Protein AF-A0A2T9Y6T0-F1 (afdb_monomer_lite)

pLDDT: mean 79.68, std 16.35, range [30.16, 95.0]

InterPro domains:
  IPR007315 GPI mannosyltransferase 2 [PF04188] (53-211)
  IPR007315 GPI mannosyltransferase 2 [PTHR12468] (52-212)

Sequence (212 aa):
MPIPRARGIITTLDTETVVFGYFTWNQVFALVELYKSTMKSNENWWSFYRGREVIKVAALSRLFVFGIAQFSGLLTSDYDSSFDNLIPNQANFSFIQNIIKNIVKVYTRWDSFYYLGIAQKGYTYEQEYAFSPMLPLIINFFANTVLYPLHKILGEQLLYMVSGILVANLFFVASAIALYRLGLVLFKNEKFAYLSTVVYCVSPANIFLSAM

Secondary structure (DSSP, 8-state):
-PPPPPP---------S-------HHHHHHHHHHHHHHHHT-TTHHHHSSHHHHHHHHHHHHHHHHHHHHHHHHHS-----HHHHH-S-GGG--HHHHHHHHHHHHH--TTHHHHHHHHHH---SGGGGGS-THHHHHHHHHHHTTSGGGHHHH-HHHHHHHHHHHHHHHHHHHHHHHHHHHHHHHH--HHHHHHHHHHHHH-GGGGTTT--

Foldseek 3Di:
DDDDDDDDDPPPDDPDDDCPDDCDVVNVVVLVVLLVVVCVVCVPVVVVAPLVVLLVLLVVLLVVLLVVLLVVLVVDDDPDCLLVVLPVDPPDADPVLVVLSSSLVSLCDDCNSLLLCCLVPNDDDPVSVVPDCPLSVQLNVCLVPVVVVCCVVNPNSSSSSVSSLVSLSVVSSVVLSVQLSSCCSVVVDRVVSSVVSSCVSNPPCVSNSSRD

Structure (mmCIF, N/CA/C/O backbone):
data_AF-A0A2T9Y6T0-F1
#
_entry.id   AF-A0A2T9Y6T0-F1
#
loop_
_atom_site.group_PDB
_atom_site.id
_atom_site.type_symbol
_atom_site.label_atom_id
_atom_site.label_alt_id
_atom_site.label_comp_id
_atom_site.label_asym_id
_atom_site.label_entity_id
_atom_site.label_seq_id
_atom_site.pdbx_PDB_ins_code
_atom_site.Cartn_x
_atom_site.Cartn_y
_atom_site.Cartn_z
_atom_site.occupancy
_atom_site.B_iso_or_equiv
_atom_site.auth_seq_id
_atom_site.auth_comp_id
_atom_site.auth_asym_id
_atom_site.auth_atom_id
_atom_site.pdbx_PDB_model_num
ATOM 1 N N . MET A 1 1 ? 16.102 -63.948 23.795 1.00 40.91 1 MET A N 1
ATOM 2 C CA . MET A 1 1 ? 15.863 -62.733 24.605 1.00 40.91 1 MET A CA 1
ATOM 3 C C . MET A 1 1 ? 14.887 -61.832 23.857 1.00 40.91 1 MET A C 1
ATOM 5 O O . MET A 1 1 ? 15.299 -61.229 22.876 1.00 40.91 1 MET A O 1
ATOM 9 N N . PRO A 1 2 ? 13.600 -61.787 24.238 1.00 37.53 2 PRO A N 1
ATOM 10 C CA . PRO A 1 2 ? 12.648 -60.826 23.700 1.00 37.53 2 PRO A CA 1
ATOM 11 C C . PRO A 1 2 ? 12.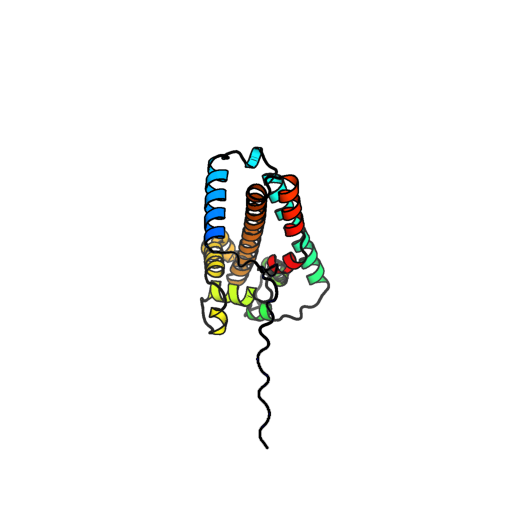439 -59.655 24.673 1.00 37.53 2 PRO A C 1
ATOM 13 O O . PRO A 1 2 ? 12.298 -59.842 25.880 1.00 37.53 2 PRO A O 1
ATOM 16 N N . ILE A 1 3 ? 12.431 -58.444 24.123 1.00 41.06 3 ILE A N 1
ATOM 17 C CA . ILE A 1 3 ? 12.186 -57.173 24.815 1.00 41.06 3 ILE A CA 1
ATOM 18 C C . ILE A 1 3 ? 10.718 -57.142 25.300 1.00 41.06 3 ILE A C 1
ATOM 20 O O . ILE A 1 3 ? 9.829 -57.471 24.507 1.00 41.06 3 ILE A O 1
ATOM 24 N N . PRO A 1 4 ? 10.405 -56.754 26.554 1.00 38.78 4 PRO A N 1
ATOM 25 C CA . PRO A 1 4 ? 9.022 -56.678 27.016 1.00 38.78 4 PRO A CA 1
ATOM 26 C C . PRO A 1 4 ? 8.305 -55.472 26.395 1.00 38.78 4 PRO A C 1
ATOM 28 O O . PRO A 1 4 ? 8.790 -54.344 26.460 1.00 38.78 4 PRO A O 1
ATOM 31 N N . ARG A 1 5 ? 7.113 -55.705 25.832 1.00 37.38 5 ARG A N 1
ATOM 32 C CA . ARG A 1 5 ? 6.169 -54.647 25.439 1.00 37.38 5 ARG A CA 1
ATOM 33 C C . ARG A 1 5 ? 5.694 -53.907 26.690 1.00 37.38 5 ARG A C 1
ATOM 35 O O . ARG A 1 5 ? 5.080 -54.520 27.565 1.00 37.38 5 ARG A O 1
ATOM 42 N N . ALA A 1 6 ? 5.934 -52.600 26.753 1.00 39.09 6 ALA A N 1
ATOM 43 C CA . ALA A 1 6 ? 5.310 -51.733 27.743 1.00 39.09 6 ALA A CA 1
ATOM 44 C C . ALA A 1 6 ? 3.785 -51.755 27.538 1.00 39.09 6 ALA A C 1
ATOM 46 O O . ALA A 1 6 ? 3.279 -51.432 26.463 1.00 39.09 6 ALA A O 1
ATOM 47 N N . ARG A 1 7 ? 3.061 -52.202 28.569 1.00 36.78 7 ARG A N 1
ATOM 48 C CA . ARG A 1 7 ? 1.601 -52.129 28.647 1.00 36.78 7 ARG A CA 1
ATOM 49 C C . ARG A 1 7 ? 1.198 -50.657 28.671 1.00 36.78 7 ARG A C 1
ATOM 51 O O . ARG A 1 7 ? 1.673 -49.914 29.525 1.00 36.78 7 ARG A O 1
ATOM 58 N N . GLY A 1 8 ? 0.323 -50.267 27.746 1.00 34.22 8 GLY A N 1
ATOM 59 C CA . GLY A 1 8 ? -0.345 -48.973 27.774 1.00 34.22 8 GLY A CA 1
ATOM 60 C C . GLY A 1 8 ? -1.111 -48.823 29.082 1.00 34.22 8 GLY A C 1
ATOM 61 O O . GLY A 1 8 ? -2.074 -49.545 29.336 1.00 34.22 8 GLY A O 1
ATOM 62 N N . ILE A 1 9 ? -0.639 -47.909 29.920 1.00 34.81 9 ILE A N 1
ATOM 63 C CA . ILE A 1 9 ? -1.377 -47.407 31.066 1.00 34.81 9 ILE A CA 1
ATOM 64 C C . ILE A 1 9 ? -2.396 -46.426 30.487 1.00 34.81 9 ILE A C 1
ATOM 66 O O . ILE A 1 9 ? -2.037 -45.358 29.997 1.00 34.81 9 ILE A O 1
ATOM 70 N N . ILE A 1 10 ? -3.666 -46.826 30.493 1.00 43.25 10 ILE A N 1
ATOM 71 C CA . ILE A 1 10 ? -4.793 -45.918 30.291 1.00 43.25 10 ILE A CA 1
ATOM 72 C C . ILE A 1 10 ? -4.871 -45.071 31.563 1.00 43.25 10 ILE A C 1
ATOM 74 O O . ILE A 1 10 ? -5.522 -45.447 32.533 1.00 43.25 10 ILE A O 1
ATOM 78 N N . THR A 1 11 ? -4.141 -43.960 31.594 1.00 33.72 11 THR A N 1
ATOM 79 C CA . THR A 1 11 ? -4.424 -42.860 32.517 1.00 33.72 11 THR A CA 1
ATOM 80 C C . THR A 1 11 ? -5.446 -41.966 31.847 1.00 33.72 11 THR A C 1
ATOM 82 O O . THR A 1 11 ? -5.136 -41.238 30.905 1.00 33.72 11 THR A O 1
ATOM 85 N N . THR A 1 12 ? -6.675 -42.068 32.339 1.00 41.78 12 THR A N 1
ATOM 86 C CA . THR A 1 12 ? -7.683 -41.014 32.300 1.00 41.78 12 THR A CA 1
ATOM 87 C C . THR A 1 12 ? -7.027 -39.708 32.745 1.00 41.78 12 THR A C 1
ATOM 89 O O . THR A 1 12 ? -6.748 -39.529 33.928 1.00 41.78 12 THR A O 1
ATOM 92 N N . LEU A 1 13 ? -6.701 -38.847 31.785 1.00 33.97 13 LEU A N 1
ATOM 93 C CA . LEU A 1 13 ? -6.288 -37.476 32.037 1.00 33.97 13 LEU A CA 1
ATOM 94 C C . LEU A 1 13 ? -7.401 -36.578 31.523 1.00 33.97 13 LEU A C 1
ATOM 96 O O . LEU A 1 13 ? -7.849 -36.706 30.382 1.00 33.97 13 LEU A O 1
ATOM 100 N N . ASP A 1 14 ? -7.871 -35.758 32.448 1.00 30.16 14 ASP A N 1
ATOM 101 C CA . ASP A 1 14 ? -9.041 -34.911 32.375 1.00 30.16 14 ASP A CA 1
ATOM 102 C C . ASP A 1 14 ? -9.114 -34.105 31.077 1.00 30.16 14 ASP A C 1
ATOM 104 O O . ASP A 1 14 ? -8.171 -33.439 30.649 1.00 30.16 14 ASP A O 1
ATOM 108 N N . THR A 1 15 ? -10.288 -34.156 30.455 1.00 36.28 15 THR A N 1
ATOM 109 C CA . THR A 1 15 ? -10.674 -33.359 29.291 1.00 36.28 15 THR A CA 1
ATOM 110 C C . THR A 1 15 ? -10.979 -31.918 29.693 1.00 36.28 15 THR A C 1
ATOM 112 O O . THR A 1 15 ? -12.069 -31.416 29.428 1.00 36.28 15 THR A O 1
ATOM 115 N N . GLU A 1 16 ? -10.029 -31.235 30.322 1.00 39.56 16 GLU A N 1
ATOM 116 C CA . GLU A 1 16 ? -10.109 -29.794 30.532 1.00 39.56 16 GLU A CA 1
ATOM 117 C C . GLU A 1 16 ? -8.861 -29.102 29.971 1.00 39.56 16 GLU A C 1
ATOM 119 O O . GLU A 1 16 ? -7.735 -29.290 30.419 1.00 39.56 16 GLU A O 1
ATOM 124 N N . THR A 1 17 ? -9.109 -28.226 28.993 1.00 40.12 17 THR A N 1
ATOM 125 C CA . THR A 1 17 ? -8.265 -27.077 28.621 1.00 40.12 17 THR A CA 1
ATOM 126 C C . THR A 1 17 ? -6.986 -27.319 27.811 1.00 40.12 17 THR A C 1
ATOM 128 O O . THR A 1 17 ? -5.910 -26.864 28.174 1.00 40.12 17 THR A O 1
ATOM 131 N N . VAL A 1 18 ? -7.124 -27.843 26.588 1.00 37.62 18 VAL A N 1
ATOM 132 C CA . VAL A 1 18 ? -6.289 -27.363 25.463 1.00 37.62 18 VAL A CA 1
ATOM 133 C C . VAL A 1 18 ? -7.168 -27.166 24.228 1.00 37.62 18 VAL A C 1
ATOM 135 O O . VAL A 1 18 ? -7.153 -27.944 23.279 1.00 37.62 18 VAL A O 1
ATOM 138 N N . VAL A 1 19 ? -7.976 -26.104 24.240 1.00 37.78 19 VAL A N 1
ATOM 139 C CA . VAL A 1 19 ? -8.626 -25.599 23.024 1.00 37.78 19 VAL A CA 1
ATOM 140 C C . VAL A 1 19 ? -7.671 -24.588 22.395 1.00 37.78 19 VAL A C 1
ATOM 142 O O . VAL A 1 19 ? -7.784 -23.385 22.617 1.00 37.78 19 VAL A O 1
ATOM 145 N N . PHE A 1 20 ? -6.720 -25.063 21.589 1.00 42.78 20 PHE A N 1
ATOM 146 C CA . PHE A 1 20 ? -6.219 -24.230 20.496 1.00 42.78 20 PHE A CA 1
ATOM 147 C C . PHE A 1 20 ? -7.371 -24.129 19.492 1.00 42.78 20 PHE A C 1
ATOM 149 O O . PHE A 1 20 ? -7.599 -25.025 18.683 1.00 42.78 20 PHE A O 1
ATOM 156 N N . GLY A 1 21 ? -8.195 -23.094 19.665 1.00 49.53 21 GLY A N 1
ATOM 157 C CA . GLY A 1 21 ? -9.430 -22.900 18.918 1.00 49.53 21 GLY A CA 1
ATOM 158 C C . GLY A 1 21 ? -9.149 -22.734 17.433 1.00 49.53 21 GLY A C 1
ATOM 159 O O . GLY A 1 21 ? -8.744 -21.662 16.990 1.00 49.53 21 GLY A O 1
ATOM 160 N N . TYR A 1 22 ? -9.395 -23.785 16.656 1.00 56.72 22 TYR A N 1
ATOM 161 C CA . TYR A 1 22 ? -9.511 -23.662 15.212 1.00 56.72 22 TYR A CA 1
ATOM 162 C C . TYR A 1 22 ? -10.712 -22.766 14.915 1.00 56.72 22 TYR A C 1
ATOM 164 O O . TYR A 1 22 ? -11.853 -23.108 15.228 1.00 56.72 22 TYR A O 1
ATOM 172 N N . PHE A 1 23 ? -10.447 -21.599 14.335 1.00 65.38 23 PHE A N 1
ATOM 173 C CA . PHE A 1 23 ? -11.487 -20.707 13.848 1.00 65.38 23 PHE A CA 1
ATOM 174 C C . PHE A 1 23 ? -12.234 -21.421 12.717 1.00 65.38 23 PHE A C 1
ATOM 176 O O . PHE A 1 23 ? -11.667 -21.697 11.660 1.00 65.38 23 PHE A O 1
ATOM 183 N N . THR A 1 24 ? -13.484 -21.805 12.954 1.00 83.12 24 THR A N 1
ATOM 184 C CA . THR A 1 24 ? -14.258 -22.584 11.978 1.00 83.12 24 THR A CA 1
ATOM 185 C C . THR A 1 24 ? -14.836 -21.671 10.900 1.00 83.12 24 THR A C 1
ATOM 187 O O . THR A 1 24 ? -15.206 -20.528 11.169 1.00 83.12 24 THR A O 1
ATOM 190 N N . TRP A 1 25 ? -14.993 -22.177 9.674 1.00 77.38 25 TRP A N 1
ATOM 191 C CA . TRP A 1 25 ? -15.644 -21.430 8.587 1.00 77.38 25 TRP A CA 1
ATOM 192 C C . TRP A 1 25 ? -17.045 -20.933 8.968 1.00 77.38 25 TRP A C 1
ATOM 194 O O . TRP A 1 25 ? -17.432 -19.834 8.586 1.00 77.38 25 TRP A O 1
ATOM 204 N N . ASN A 1 26 ? -17.770 -21.676 9.808 1.00 81.19 26 ASN A N 1
ATOM 205 C CA . ASN A 1 26 ? -19.066 -21.251 10.339 1.00 81.19 26 ASN A CA 1
ATOM 206 C C . ASN A 1 26 ? -18.965 -19.975 11.188 1.00 81.19 26 ASN A C 1
ATOM 208 O O . ASN A 1 26 ? -19.832 -19.111 11.091 1.00 81.19 26 ASN A O 1
ATOM 212 N N . GLN A 1 27 ? -17.900 -19.820 11.979 1.00 80.69 27 GLN A N 1
ATOM 213 C CA . GLN A 1 27 ? -17.644 -18.591 12.735 1.00 80.69 27 GLN A CA 1
ATOM 214 C C . GLN A 1 27 ? -17.295 -17.425 11.805 1.00 80.69 27 GLN A C 1
ATOM 216 O O . GLN A 1 27 ? -17.779 -16.316 12.023 1.00 80.69 27 GLN A O 1
ATOM 221 N N . VAL A 1 28 ? -16.526 -17.672 10.737 1.00 78.44 28 VAL A N 1
ATOM 222 C CA . VAL A 1 28 ? -16.243 -16.659 9.703 1.00 78.44 28 VAL A CA 1
ATOM 223 C C . VAL A 1 28 ? -17.544 -16.188 9.053 1.00 78.44 28 VAL A C 1
ATOM 225 O O . VAL A 1 28 ? -17.803 -14.988 9.001 1.00 78.44 28 VAL A O 1
ATOM 228 N N . PHE A 1 29 ? -18.394 -17.112 8.601 1.00 82.88 29 PHE A N 1
ATOM 229 C CA . PHE A 1 29 ? -19.666 -16.764 7.965 1.00 82.88 29 PHE A CA 1
ATOM 230 C C . PHE A 1 29 ? -20.612 -16.044 8.926 1.00 82.88 29 PHE A C 1
ATOM 232 O O . PHE A 1 29 ? -21.194 -15.028 8.550 1.00 82.88 29 PHE A O 1
ATOM 239 N N . ALA A 1 30 ? -20.708 -16.494 10.179 1.00 83.12 30 ALA A N 1
ATOM 240 C CA . ALA A 1 30 ? -21.498 -15.815 11.201 1.00 83.12 30 ALA A CA 1
ATOM 241 C C . ALA A 1 30 ? -21.014 -14.375 11.439 1.00 83.12 30 ALA A C 1
ATOM 243 O O . ALA A 1 30 ? -21.831 -13.465 11.566 1.00 83.12 30 ALA A O 1
ATOM 244 N N . LEU A 1 31 ? -19.698 -14.141 11.438 1.00 79.88 31 LEU A N 1
ATOM 245 C CA . LEU A 1 31 ? -19.132 -12.797 11.554 1.00 79.88 31 LEU A CA 1
ATOM 246 C C . LEU A 1 31 ? -19.408 -11.931 10.333 1.00 79.88 31 LEU A C 1
ATOM 248 O O . LEU A 1 31 ? -19.715 -10.751 10.487 1.00 79.88 31 LEU A O 1
ATOM 252 N N . VAL A 1 32 ? -19.332 -12.502 9.133 1.00 81.88 32 VAL A N 1
ATOM 253 C CA . VAL A 1 32 ? -19.673 -11.797 7.895 1.00 81.88 32 VAL A CA 1
ATOM 254 C C . VAL A 1 32 ? -21.150 -11.391 7.900 1.00 81.88 32 VAL A C 1
ATOM 256 O O . VAL A 1 32 ? -21.463 -10.251 7.558 1.00 81.88 32 VAL A O 1
ATOM 259 N N . GLU A 1 33 ? -22.057 -12.266 8.333 1.00 84.50 33 GLU A N 1
ATOM 260 C CA . GLU A 1 33 ? -23.490 -11.953 8.433 1.00 84.50 33 GLU A CA 1
ATOM 261 C C . GLU A 1 33 ? -23.799 -10.945 9.551 1.00 84.50 33 GLU A C 1
ATOM 263 O O . GLU A 1 33 ? -24.569 -9.996 9.357 1.00 84.50 33 GLU A O 1
ATOM 268 N N . LEU A 1 34 ? -23.131 -11.059 10.700 1.00 81.69 34 LEU A N 1
ATOM 269 C CA . LEU A 1 34 ? -23.218 -10.066 11.771 1.00 81.69 34 LEU A CA 1
ATOM 270 C C . LEU A 1 34 ? -22.729 -8.692 11.296 1.00 81.69 34 LEU A C 1
ATOM 272 O O . LEU A 1 34 ? -23.366 -7.668 11.549 1.00 81.69 34 LEU A O 1
ATOM 276 N N . TYR A 1 35 ? -21.621 -8.659 10.561 1.00 78.75 35 TYR A N 1
ATOM 277 C CA . TYR A 1 35 ? -21.096 -7.440 9.967 1.00 78.75 35 TYR A CA 1
ATOM 278 C C . TYR A 1 35 ? -22.079 -6.838 8.957 1.00 78.75 35 TYR A C 1
ATOM 280 O O . TYR A 1 35 ? -22.382 -5.648 9.044 1.00 78.75 35 TYR A O 1
ATOM 288 N N . LYS A 1 36 ? -22.632 -7.639 8.036 1.00 79.00 36 LYS A N 1
ATOM 289 C CA . LYS A 1 36 ? -23.620 -7.165 7.051 1.00 79.00 36 LYS A CA 1
ATOM 290 C C . LYS A 1 36 ? -24.860 -6.578 7.725 1.00 79.00 36 LYS A C 1
ATOM 292 O O . LYS A 1 36 ? -25.286 -5.486 7.352 1.00 79.00 36 LYS A O 1
ATOM 297 N N . SER A 1 37 ? -25.417 -7.267 8.722 1.00 75.81 37 SER A N 1
ATOM 298 C CA . SER A 1 37 ? -26.622 -6.814 9.433 1.00 75.81 37 SER A CA 1
ATOM 299 C C . SER A 1 37 ? -26.380 -5.526 10.224 1.00 75.81 37 SER A C 1
ATOM 301 O O . SER A 1 37 ? -27.168 -4.586 10.127 1.00 75.81 37 SER A O 1
ATOM 303 N N . THR A 1 38 ? -25.245 -5.432 10.919 1.00 71.81 38 THR A N 1
ATOM 304 C CA . THR A 1 38 ? -24.869 -4.234 11.683 1.00 71.81 38 THR A CA 1
ATOM 305 C C . THR A 1 38 ? -24.630 -3.038 10.759 1.00 71.81 38 THR A C 1
ATOM 307 O O . THR A 1 38 ? -25.119 -1.940 11.025 1.00 71.81 38 THR A O 1
ATOM 310 N N . MET A 1 39 ? -23.934 -3.241 9.635 1.00 66.94 39 MET A N 1
ATOM 311 C CA . MET A 1 39 ? -23.590 -2.164 8.700 1.00 66.94 39 MET A CA 1
ATOM 312 C C . MET A 1 39 ? -24.787 -1.650 7.900 1.00 66.94 39 MET A C 1
ATOM 314 O O . MET A 1 39 ? -24.848 -0.454 7.629 1.00 66.94 39 MET A O 1
ATOM 318 N N . LYS A 1 40 ? -25.756 -2.510 7.563 1.00 63.56 40 LYS A N 1
ATOM 319 C CA . LYS A 1 40 ? -26.984 -2.101 6.862 1.00 63.56 40 LYS A CA 1
ATOM 320 C C . LYS A 1 40 ? -27.869 -1.182 7.713 1.00 63.56 40 LYS A C 1
ATOM 322 O O . LYS A 1 40 ? -28.610 -0.381 7.163 1.00 63.56 40 LYS A O 1
ATOM 327 N N . SER A 1 41 ? -27.770 -1.267 9.042 1.00 62.16 41 SER A N 1
ATOM 328 C CA . SER A 1 41 ? -28.521 -0.391 9.952 1.00 62.16 41 SER A CA 1
ATOM 329 C C . SER A 1 41 ? -27.920 1.012 10.113 1.00 62.16 41 SER A C 1
ATOM 331 O O . SER A 1 41 ? -28.583 1.900 10.640 1.00 62.16 41 SER A O 1
ATOM 333 N N . ASN A 1 42 ? -26.671 1.222 9.681 1.00 63.16 42 ASN A N 1
ATOM 334 C CA . ASN A 1 42 ? -25.849 2.343 10.134 1.00 63.16 42 ASN A CA 1
ATOM 335 C C . ASN A 1 42 ? -25.221 3.111 8.955 1.00 63.16 42 ASN A C 1
ATOM 337 O O . ASN A 1 42 ? -24.005 3.302 8.886 1.00 63.16 42 ASN A O 1
ATOM 341 N N . GLU A 1 43 ? -26.047 3.567 8.007 1.00 62.47 43 GLU A N 1
ATOM 342 C CA . GLU A 1 43 ? -25.588 4.321 6.823 1.00 62.47 43 GLU A CA 1
ATOM 343 C C . GLU A 1 43 ? -24.796 5.598 7.185 1.00 62.47 43 GLU A C 1
ATOM 345 O O . GLU A 1 43 ? -23.896 5.998 6.447 1.00 62.47 43 GLU A O 1
ATOM 350 N N . ASN A 1 44 ? -25.017 6.164 8.381 1.00 63.47 44 ASN A N 1
ATOM 351 C CA . ASN A 1 44 ? -24.325 7.356 8.892 1.00 63.47 44 ASN A CA 1
ATOM 352 C C . ASN A 1 44 ? -23.161 7.065 9.861 1.00 63.47 44 ASN A C 1
ATOM 354 O O . ASN A 1 44 ? -22.721 7.958 10.591 1.00 63.47 44 ASN A O 1
ATOM 358 N N . TRP A 1 45 ? -22.613 5.845 9.871 1.00 67.19 45 TRP A N 1
ATOM 359 C CA . TRP A 1 45 ? -21.543 5.459 10.805 1.00 67.19 45 TRP A CA 1
ATOM 360 C C . TRP A 1 45 ? -20.304 6.374 10.739 1.00 67.19 45 TRP A C 1
ATOM 362 O O . TRP A 1 45 ? -19.665 6.603 11.760 1.00 67.19 45 TRP A O 1
ATOM 372 N N . TRP A 1 46 ? -19.998 6.948 9.568 1.00 63.41 46 TRP A N 1
ATOM 373 C CA . TRP A 1 46 ? -18.903 7.910 9.371 1.00 63.41 46 TRP A CA 1
ATOM 374 C C . TRP A 1 46 ? -19.029 9.184 10.215 1.00 63.41 46 TRP A C 1
ATOM 376 O O . TRP A 1 46 ? -18.022 9.837 10.481 1.00 63.41 46 TRP A O 1
ATOM 386 N N . SER A 1 47 ? -20.260 9.568 10.562 1.00 60.91 47 SER A N 1
ATOM 387 C CA . SER A 1 47 ? -20.570 10.719 11.416 1.00 60.91 47 SER A CA 1
ATOM 388 C C . SER A 1 47 ? -20.697 10.324 12.883 1.00 60.91 47 SER A C 1
ATOM 390 O O . SER A 1 47 ? -20.482 11.163 13.752 1.00 60.91 47 SER A O 1
ATOM 392 N N . PHE A 1 48 ? -21.116 9.088 13.150 1.00 62.72 48 PHE A N 1
ATOM 393 C CA . PHE A 1 48 ? -21.382 8.608 14.503 1.00 62.72 48 PHE A CA 1
ATOM 394 C C . PHE A 1 48 ? -20.114 8.102 15.205 1.00 62.72 48 PHE A C 1
ATOM 396 O O . PHE A 1 48 ? -19.989 8.224 16.418 1.00 62.72 48 PHE A O 1
ATOM 403 N N . TYR A 1 49 ? -19.163 7.568 14.437 1.00 72.06 49 TYR A N 1
ATOM 404 C CA . TYR A 1 49 ? -17.897 7.029 14.924 1.00 72.06 49 TYR A CA 1
ATOM 405 C C . TYR A 1 49 ? -16.701 7.785 14.348 1.00 72.06 49 TYR A C 1
ATOM 407 O O . TYR A 1 49 ? -16.797 8.446 13.311 1.00 72.06 49 TYR A O 1
ATOM 415 N N . ARG A 1 50 ? -15.532 7.598 14.968 1.00 78.12 50 ARG A N 1
ATOM 416 C CA . ARG A 1 50 ? -14.249 8.213 14.583 1.00 78.12 50 ARG A CA 1
ATOM 417 C C . ARG A 1 50 ? -13.616 7.700 13.275 1.00 78.12 50 ARG A C 1
ATOM 419 O O . ARG A 1 50 ? -12.396 7.571 13.150 1.00 78.12 50 ARG A O 1
ATOM 426 N N . GLY A 1 51 ? -14.425 7.373 12.266 1.00 79.38 51 GLY A N 1
ATOM 427 C CA . GLY A 1 51 ? -13.949 6.815 10.995 1.00 79.38 51 GLY A CA 1
ATOM 428 C C . GLY A 1 51 ? -13.030 7.768 10.222 1.00 79.38 51 GLY A C 1
ATOM 429 O O . GLY A 1 51 ? -12.058 7.335 9.600 1.00 79.38 51 GLY A O 1
ATOM 430 N N . ARG A 1 52 ? -13.284 9.082 10.300 1.00 83.62 52 ARG A N 1
ATOM 431 C CA . ARG A 1 52 ? -12.425 10.100 9.672 1.00 83.62 52 ARG A CA 1
ATOM 432 C C . ARG A 1 52 ? -11.068 10.197 10.363 1.00 83.62 52 ARG A C 1
ATOM 434 O O . ARG A 1 52 ? -10.059 10.361 9.680 1.00 83.62 52 ARG A O 1
ATOM 441 N N . GLU A 1 53 ? -11.021 10.092 11.688 1.00 87.25 53 GLU A N 1
ATOM 442 C CA . GLU A 1 53 ? -9.763 10.059 12.433 1.00 87.25 53 GLU A CA 1
ATOM 443 C C . GLU A 1 53 ? -8.947 8.821 12.083 1.00 87.25 53 GLU A C 1
ATOM 445 O O . GLU A 1 53 ? -7.745 8.947 11.877 1.00 87.25 53 GLU A O 1
ATOM 450 N N . VAL A 1 54 ? -9.580 7.656 11.929 1.00 88.50 54 VAL A N 1
ATOM 451 C CA . VAL A 1 54 ? -8.883 6.426 11.519 1.00 88.50 54 VAL A CA 1
ATOM 452 C C . VAL A 1 54 ? -8.191 6.605 10.170 1.00 88.50 54 VAL A C 1
ATOM 454 O O . VAL A 1 54 ? -7.017 6.265 10.044 1.00 88.50 54 VAL A O 1
ATOM 457 N N . ILE A 1 55 ? -8.869 7.201 9.184 1.00 89.50 55 ILE A N 1
ATOM 458 C CA . ILE A 1 55 ? -8.258 7.493 7.878 1.00 89.50 55 ILE A CA 1
ATOM 459 C C . ILE A 1 55 ? -7.072 8.444 8.035 1.00 89.50 55 ILE A C 1
ATOM 461 O O . ILE A 1 55 ? -6.011 8.193 7.469 1.00 89.50 55 ILE A O 1
ATOM 465 N N . LYS A 1 56 ? -7.228 9.520 8.817 1.00 90.56 56 LYS A N 1
ATOM 466 C CA . LYS A 1 56 ? -6.146 10.484 9.060 1.00 90.56 56 LYS A CA 1
ATOM 467 C C . LYS A 1 56 ? -4.946 9.822 9.729 1.00 90.56 56 LYS A C 1
ATOM 469 O O . LYS A 1 56 ? -3.826 10.053 9.294 1.00 90.56 56 LYS A O 1
ATOM 474 N N . VAL A 1 57 ? -5.169 8.991 10.746 1.00 92.12 57 VAL A N 1
ATOM 475 C CA . VAL A 1 57 ? -4.103 8.263 11.444 1.00 92.12 57 VAL A CA 1
ATOM 476 C C . VAL A 1 57 ? -3.425 7.271 10.507 1.00 92.12 57 VAL A C 1
ATOM 478 O O . VAL A 1 57 ? -2.200 7.246 10.447 1.00 92.12 57 VAL A O 1
ATOM 481 N N . ALA A 1 58 ? -4.191 6.493 9.739 1.00 91.12 58 ALA A N 1
ATOM 482 C CA . ALA A 1 58 ? -3.637 5.555 8.770 1.00 91.12 58 ALA A CA 1
ATOM 483 C C . ALA A 1 58 ? -2.792 6.290 7.717 1.00 91.12 58 ALA A C 1
ATOM 485 O O . ALA A 1 58 ? -1.631 5.944 7.515 1.00 91.12 58 ALA A O 1
ATOM 486 N N . ALA A 1 59 ? -3.310 7.363 7.119 1.00 90.69 59 ALA A N 1
ATOM 487 C CA . ALA A 1 59 ? -2.578 8.159 6.135 1.00 90.69 59 ALA A CA 1
ATOM 488 C C . ALA A 1 59 ? -1.330 8.838 6.730 1.00 90.69 59 ALA A C 1
ATOM 490 O O . ALA A 1 59 ? -0.260 8.800 6.127 1.00 90.69 59 ALA A O 1
ATOM 491 N N . LEU A 1 60 ? -1.427 9.412 7.931 1.00 92.25 60 LEU A N 1
ATOM 492 C CA . LEU A 1 60 ? -0.296 10.061 8.597 1.00 92.25 60 LEU A CA 1
ATOM 493 C C . LEU A 1 60 ? 0.783 9.047 8.988 1.00 92.25 60 LEU A C 1
ATOM 495 O O . LEU A 1 60 ? 1.965 9.313 8.785 1.00 92.25 60 LEU A O 1
ATOM 499 N N . SER A 1 61 ? 0.391 7.865 9.472 1.00 91.50 61 SER A N 1
ATOM 500 C CA . SER A 1 61 ? 1.334 6.778 9.759 1.00 91.50 61 SER A CA 1
ATOM 501 C C . SER A 1 61 ? 2.094 6.347 8.504 1.00 91.50 61 SER A C 1
ATOM 503 O O . SER A 1 61 ? 3.294 6.101 8.565 1.00 91.50 61 SER A O 1
ATOM 505 N N . ARG A 1 62 ? 1.428 6.350 7.343 1.00 89.19 62 ARG A N 1
ATOM 506 C CA . ARG A 1 62 ? 2.037 6.021 6.050 1.00 89.19 62 ARG A CA 1
ATOM 507 C C . ARG A 1 62 ? 3.056 7.068 5.631 1.00 89.19 62 ARG A C 1
ATOM 509 O O . ARG A 1 62 ? 4.182 6.708 5.314 1.00 89.19 62 ARG A O 1
ATOM 516 N N . LEU A 1 63 ? 2.707 8.350 5.719 1.00 89.81 63 LEU A N 1
ATOM 517 C CA . LEU A 1 63 ? 3.647 9.440 5.440 1.00 89.81 63 LEU A CA 1
ATOM 518 C C . LEU A 1 63 ? 4.865 9.403 6.370 1.00 89.81 63 LEU A C 1
ATOM 520 O O . LEU A 1 63 ? 5.985 9.646 5.927 1.00 89.81 63 LEU A O 1
ATOM 524 N N . PHE A 1 64 ? 4.659 9.062 7.642 1.00 90.56 64 PHE A N 1
ATOM 525 C CA . PHE A 1 64 ? 5.740 8.934 8.612 1.00 90.56 64 PHE A CA 1
ATOM 526 C C . PHE A 1 64 ? 6.693 7.781 8.270 1.00 90.56 64 PHE A C 1
ATOM 528 O O . PHE A 1 64 ? 7.905 7.987 8.206 1.00 90.56 64 PHE A O 1
ATOM 535 N N . VAL A 1 65 ? 6.155 6.590 7.982 1.00 88.62 65 VAL A N 1
ATOM 536 C CA . VAL A 1 65 ? 6.955 5.426 7.564 1.00 88.62 65 VAL A CA 1
ATOM 537 C C . VAL A 1 65 ? 7.699 5.714 6.261 1.00 88.62 65 VAL A C 1
ATOM 539 O O . VAL A 1 65 ? 8.882 5.400 6.161 1.00 88.62 65 VAL A O 1
ATOM 542 N N . PHE A 1 66 ? 7.051 6.379 5.302 1.00 88.38 66 PHE A N 1
ATOM 543 C CA . PHE A 1 66 ? 7.685 6.811 4.057 1.00 88.38 66 PHE A CA 1
ATOM 544 C C . PHE A 1 66 ? 8.862 7.757 4.320 1.00 88.38 66 PHE A C 1
ATOM 546 O O . PHE A 1 66 ? 9.961 7.564 3.801 1.00 88.38 66 PHE A O 1
ATOM 553 N N . GLY A 1 67 ? 8.666 8.761 5.176 1.00 87.88 67 GLY A N 1
ATOM 554 C CA . GLY A 1 67 ? 9.728 9.693 5.549 1.00 87.88 67 GLY A CA 1
ATOM 555 C C . GLY A 1 67 ? 10.941 8.981 6.150 1.00 87.88 67 GLY A C 1
ATOM 556 O O . GLY A 1 67 ? 12.070 9.224 5.724 1.00 87.88 67 GLY A O 1
ATOM 557 N N . ILE A 1 68 ? 10.711 8.056 7.087 1.00 89.00 68 ILE A N 1
ATOM 558 C CA . ILE A 1 68 ? 11.784 7.273 7.718 1.00 89.00 68 ILE A CA 1
ATOM 559 C C . ILE A 1 68 ? 12.484 6.374 6.700 1.00 89.00 68 ILE A C 1
ATOM 561 O O . ILE A 1 68 ? 13.713 6.341 6.670 1.00 89.00 68 ILE A O 1
ATOM 565 N N . ALA A 1 69 ? 11.728 5.658 5.865 1.00 87.44 69 ALA A N 1
ATOM 566 C CA . ALA A 1 69 ? 12.291 4.755 4.869 1.00 87.44 69 ALA A CA 1
ATOM 567 C C . ALA A 1 69 ? 13.184 5.519 3.883 1.00 87.44 69 ALA A C 1
ATOM 569 O O . ALA A 1 69 ? 14.327 5.123 3.648 1.00 87.44 69 ALA A O 1
ATOM 570 N N . GLN A 1 70 ? 12.707 6.658 3.370 1.00 88.12 70 GLN A N 1
ATOM 571 C CA . GLN A 1 70 ? 13.479 7.494 2.457 1.00 88.12 70 GLN A CA 1
ATOM 572 C C . GLN A 1 70 ? 14.741 8.043 3.122 1.00 88.12 70 GLN A C 1
ATOM 574 O O . GLN A 1 70 ? 15.815 8.001 2.526 1.00 88.12 70 GLN A O 1
ATOM 579 N N . PHE A 1 71 ? 14.625 8.535 4.357 1.00 88.50 71 PHE A N 1
ATOM 580 C CA . PHE A 1 71 ? 15.767 9.036 5.114 1.00 88.50 71 PHE A CA 1
ATOM 581 C C . PHE A 1 71 ? 16.809 7.936 5.352 1.00 88.50 71 PHE A C 1
ATOM 583 O O . PHE A 1 71 ? 17.998 8.152 5.135 1.00 88.50 71 PHE A O 1
ATOM 590 N N . SER A 1 72 ? 16.364 6.727 5.702 1.00 86.19 72 SER A N 1
ATOM 591 C CA . SER A 1 72 ? 17.241 5.565 5.854 1.00 86.19 72 SER A CA 1
ATOM 592 C C . SER A 1 72 ? 17.937 5.191 4.544 1.00 86.19 72 SER A C 1
ATOM 594 O O . SER A 1 72 ? 19.124 4.875 4.563 1.00 86.19 72 SER A O 1
ATOM 596 N N . GLY A 1 73 ? 17.230 5.250 3.411 1.00 83.94 73 GLY A N 1
ATOM 597 C CA . GLY A 1 73 ? 17.793 4.961 2.089 1.00 83.94 73 GLY A CA 1
ATOM 59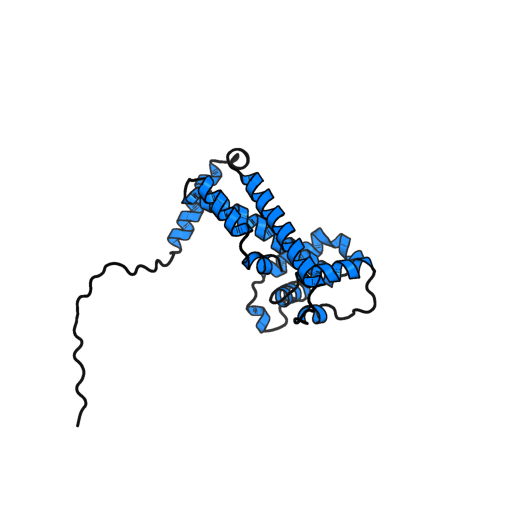8 C C . GLY A 1 73 ? 18.862 5.960 1.636 1.00 83.94 73 GLY A C 1
ATOM 599 O O . GLY A 1 73 ? 19.716 5.610 0.831 1.00 83.94 73 GLY A O 1
ATOM 600 N N . LEU A 1 74 ? 18.860 7.186 2.169 1.00 83.75 74 LEU A N 1
ATOM 601 C CA . LEU A 1 74 ? 19.919 8.168 1.902 1.00 83.75 74 LEU A CA 1
ATOM 602 C C . LEU A 1 74 ? 21.198 7.895 2.704 1.00 83.75 74 LEU A C 1
ATOM 604 O O . LEU A 1 74 ? 22.281 8.284 2.275 1.00 83.75 74 LEU A O 1
ATOM 608 N N . LEU A 1 75 ? 21.078 7.255 3.869 1.00 84.06 75 LEU A N 1
ATOM 609 C CA . LEU A 1 75 ? 22.200 7.010 4.779 1.00 84.06 75 LEU A CA 1
ATOM 610 C C . LEU A 1 75 ? 22.881 5.660 4.553 1.00 84.06 75 LEU A C 1
ATOM 612 O O . LEU A 1 75 ? 24.014 5.470 4.987 1.00 84.06 75 LEU A O 1
ATOM 616 N N . THR A 1 76 ? 22.191 4.701 3.937 1.00 78.44 76 THR A N 1
ATOM 617 C CA . THR A 1 76 ? 22.655 3.313 3.828 1.00 78.44 76 THR A CA 1
ATOM 618 C C . THR A 1 76 ? 22.757 2.883 2.371 1.00 78.44 76 THR A C 1
ATOM 620 O O . THR A 1 76 ? 21.834 3.085 1.590 1.00 78.44 76 THR A O 1
ATOM 623 N N . SER A 1 77 ? 23.876 2.253 2.014 1.00 70.88 77 SER A N 1
ATOM 624 C CA . SER A 1 77 ? 24.044 1.583 0.725 1.00 70.88 77 SER A CA 1
ATOM 625 C C . SER A 1 77 ? 23.233 0.287 0.684 1.00 70.88 77 SER A C 1
ATOM 627 O O . SER A 1 77 ? 23.329 -0.531 1.600 1.00 70.88 77 SER A O 1
ATOM 629 N N . ASP A 1 78 ? 22.465 0.082 -0.382 1.00 68.06 78 ASP A N 1
ATOM 630 C CA . ASP A 1 78 ? 21.589 -1.083 -0.514 1.00 68.06 78 ASP A CA 1
ATOM 631 C C . ASP A 1 78 ? 22.371 -2.388 -0.736 1.00 68.06 78 ASP A C 1
ATOM 633 O O . ASP A 1 78 ? 23.293 -2.440 -1.547 1.00 68.06 78 ASP A O 1
ATOM 637 N N . TYR A 1 79 ? 21.961 -3.452 -0.039 1.00 65.44 79 TYR A N 1
ATOM 638 C CA . TYR A 1 79 ? 22.444 -4.821 -0.271 1.00 65.44 79 TYR A CA 1
ATOM 639 C C . TYR A 1 79 ? 21.668 -5.537 -1.396 1.00 65.44 79 TYR A C 1
ATOM 641 O O . TYR A 1 79 ? 22.209 -6.419 -2.055 1.00 65.44 79 TYR A O 1
ATOM 649 N N . ASP A 1 80 ? 20.401 -5.163 -1.617 1.00 70.56 80 ASP A N 1
ATOM 650 C CA . ASP A 1 80 ? 19.504 -5.803 -2.588 1.00 70.56 80 ASP A CA 1
ATOM 651 C C . ASP A 1 80 ? 19.664 -5.193 -3.993 1.00 70.56 80 ASP A C 1
ATOM 653 O O . ASP A 1 80 ? 19.432 -3.999 -4.193 1.00 70.56 80 ASP A O 1
ATOM 657 N N . SER A 1 81 ? 20.039 -6.026 -4.968 1.00 72.00 81 SER A N 1
ATOM 658 C CA . SER A 1 81 ? 20.208 -5.670 -6.385 1.00 72.00 81 SER A CA 1
ATOM 659 C C . SER A 1 81 ? 18.984 -5.994 -7.252 1.00 72.00 81 SER A C 1
ATOM 661 O O . SER A 1 81 ? 18.990 -5.725 -8.455 1.00 72.00 81 SER A O 1
ATOM 663 N N . SER A 1 82 ? 17.903 -6.534 -6.673 1.00 70.62 82 SER A N 1
ATOM 664 C CA . SER A 1 82 ? 16.684 -6.915 -7.408 1.00 70.62 82 SER A CA 1
ATOM 665 C C . SER A 1 82 ? 16.068 -5.737 -8.168 1.00 70.62 82 SER A C 1
ATOM 667 O O . SER A 1 82 ? 15.559 -5.899 -9.278 1.00 70.62 82 SER A O 1
ATOM 669 N N . PHE A 1 83 ? 16.179 -4.529 -7.611 1.00 72.81 83 PHE A N 1
ATOM 670 C CA . PHE A 1 83 ? 15.738 -3.296 -8.260 1.00 72.81 83 PHE A CA 1
ATOM 671 C C . PHE A 1 83 ? 16.516 -2.980 -9.545 1.00 72.81 83 PHE A C 1
ATOM 673 O O . PHE A 1 83 ? 15.930 -2.526 -10.528 1.00 72.81 83 PHE A O 1
ATOM 680 N N . ASP A 1 84 ? 17.824 -3.243 -9.565 1.00 74.31 84 ASP A N 1
ATOM 681 C CA . ASP A 1 84 ? 18.665 -2.948 -10.726 1.00 74.31 84 ASP A CA 1
ATOM 682 C C . ASP A 1 84 ? 18.334 -3.874 -11.905 1.00 74.31 84 ASP A C 1
ATOM 684 O O . ASP A 1 84 ? 18.352 -3.433 -13.053 1.00 74.31 84 ASP A O 1
ATOM 688 N N . ASN A 1 85 ? 17.911 -5.112 -11.629 1.00 73.00 85 ASN A N 1
ATOM 689 C CA . ASN A 1 85 ? 17.444 -6.054 -12.652 1.00 73.00 85 ASN A CA 1
ATOM 690 C C . ASN A 1 85 ? 16.115 -5.633 -13.297 1.00 73.00 85 ASN A C 1
ATOM 692 O O . ASN A 1 85 ? 15.862 -5.948 -14.461 1.00 73.00 85 ASN A O 1
ATOM 696 N N . LEU A 1 86 ? 15.259 -4.913 -12.562 1.00 74.38 86 LEU A N 1
ATOM 697 C CA . LEU A 1 86 ? 14.006 -4.390 -13.108 1.00 74.38 86 LEU A CA 1
ATOM 698 C C . LEU A 1 86 ? 14.234 -3.224 -14.068 1.00 74.38 86 LEU A C 1
ATOM 700 O O . LEU A 1 86 ? 13.323 -2.921 -14.828 1.00 74.38 86 LEU A O 1
ATOM 704 N N . ILE A 1 87 ? 15.416 -2.596 -14.076 1.00 72.38 87 ILE A N 1
ATOM 705 C CA . ILE A 1 87 ? 15.731 -1.429 -14.907 1.00 72.38 87 ILE A CA 1
ATOM 706 C C . ILE A 1 87 ? 16.886 -1.763 -15.871 1.00 72.38 87 ILE A C 1
ATOM 708 O O . ILE A 1 87 ? 18.040 -1.422 -15.607 1.00 72.38 87 ILE A O 1
ATOM 712 N N . PRO A 1 88 ? 16.602 -2.392 -17.027 1.00 58.91 88 PRO A N 1
ATOM 713 C CA . PRO A 1 88 ? 17.618 -2.923 -17.928 1.00 58.91 88 PRO A CA 1
ATOM 714 C C . PRO A 1 88 ? 18.351 -1.851 -18.751 1.00 58.91 88 PRO A C 1
ATOM 716 O O . PRO A 1 88 ? 19.232 -2.195 -19.530 1.00 58.91 88 PRO A O 1
ATOM 719 N N . ASN A 1 89 ? 18.025 -0.557 -18.618 1.00 59.91 89 ASN A N 1
ATOM 720 C CA . ASN A 1 89 ? 18.681 0.488 -19.409 1.00 59.91 89 ASN A CA 1
ATOM 721 C C . ASN A 1 89 ? 18.790 1.822 -18.652 1.00 59.91 89 ASN A C 1
ATOM 723 O O . ASN A 1 89 ? 17.963 2.720 -18.789 1.00 59.91 89 ASN A O 1
ATOM 727 N N . GLN A 1 90 ? 19.822 1.947 -17.815 1.00 61.62 90 GLN A N 1
ATOM 728 C CA . GLN A 1 90 ? 19.998 3.094 -16.914 1.00 61.62 90 GLN A CA 1
ATOM 729 C C . GLN A 1 90 ? 20.476 4.386 -17.605 1.00 61.62 90 GLN A C 1
ATOM 731 O O . GLN A 1 90 ? 20.493 5.440 -16.973 1.00 61.62 90 GLN A O 1
ATOM 736 N N . ALA A 1 91 ? 20.861 4.324 -18.883 1.00 56.62 91 ALA A N 1
ATOM 737 C CA . ALA A 1 91 ? 21.649 5.372 -19.533 1.00 56.62 91 ALA A CA 1
ATOM 738 C C . ALA A 1 91 ? 20.865 6.630 -19.969 1.00 56.62 91 ALA A C 1
ATOM 740 O O . ALA A 1 91 ? 21.489 7.661 -20.190 1.00 56.62 91 ALA A O 1
ATOM 741 N N . ASN A 1 92 ? 19.528 6.586 -20.061 1.00 67.88 92 ASN A N 1
ATOM 742 C CA . ASN A 1 92 ? 18.727 7.665 -20.672 1.00 67.88 92 ASN A CA 1
ATOM 743 C C . ASN A 1 92 ? 17.588 8.195 -19.779 1.00 67.88 92 ASN A C 1
ATOM 745 O O . ASN A 1 92 ? 16.539 8.593 -20.288 1.00 67.88 92 ASN A O 1
ATOM 749 N N . PHE A 1 93 ? 17.750 8.194 -18.453 1.00 79.00 93 PHE A N 1
ATOM 750 C CA . PHE A 1 93 ? 16.724 8.767 -17.578 1.00 79.00 93 PHE A CA 1
ATOM 751 C C . PHE A 1 93 ? 16.764 10.297 -17.573 1.00 79.00 93 PHE A C 1
ATOM 753 O O . PHE A 1 93 ? 17.814 10.915 -17.400 1.00 79.00 93 PHE A O 1
ATOM 760 N N . SER A 1 94 ? 15.591 10.918 -17.700 1.00 84.25 94 SER A N 1
ATOM 761 C CA . SER A 1 94 ? 15.434 12.349 -17.434 1.00 84.25 94 SER A CA 1
ATOM 762 C C . SER A 1 94 ? 15.656 12.660 -15.947 1.00 84.25 94 SER A C 1
ATOM 764 O O . SER A 1 94 ? 15.543 11.788 -15.084 1.00 84.25 94 SER A O 1
ATOM 766 N N . PHE A 1 95 ? 15.919 13.928 -15.619 1.00 86.19 95 PHE A N 1
ATOM 767 C CA . PHE A 1 95 ? 16.115 14.368 -14.231 1.00 86.19 95 PHE A CA 1
ATOM 768 C C . PHE A 1 95 ? 14.953 13.960 -13.304 1.00 86.19 95 PHE A C 1
ATOM 770 O O . PHE A 1 95 ? 15.178 13.455 -12.204 1.00 86.19 95 PHE A O 1
ATOM 777 N N . ILE A 1 96 ? 13.710 14.104 -13.779 1.00 86.56 96 ILE A N 1
ATOM 778 C CA . ILE A 1 96 ? 12.497 13.728 -13.034 1.00 86.56 96 ILE A CA 1
ATOM 779 C C . ILE A 1 96 ? 12.455 12.215 -12.797 1.00 86.56 96 ILE A C 1
ATOM 781 O O . ILE A 1 96 ? 12.183 11.770 -11.683 1.00 86.56 96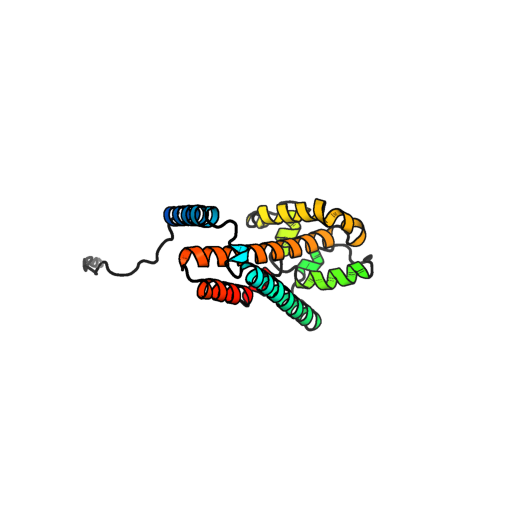 ILE A O 1
ATOM 785 N N . GLN A 1 97 ? 12.762 11.418 -13.822 1.00 86.44 97 GLN A N 1
ATOM 786 C CA . GLN A 1 97 ? 12.797 9.961 -13.698 1.00 86.44 97 GLN A CA 1
ATOM 787 C C . GLN A 1 97 ? 13.869 9.510 -12.705 1.00 86.44 97 GLN A C 1
ATOM 789 O O . GLN A 1 97 ? 13.624 8.579 -11.947 1.00 86.44 97 GLN A O 1
ATOM 794 N N . ASN A 1 98 ? 15.016 10.191 -12.642 1.00 86.06 98 ASN A N 1
ATOM 795 C CA . ASN A 1 98 ? 16.064 9.860 -11.679 1.00 86.06 98 ASN A CA 1
ATOM 796 C C . ASN A 1 98 ? 15.642 10.151 -10.227 1.00 86.06 98 ASN A C 1
ATOM 798 O O . ASN A 1 98 ? 15.892 9.342 -9.335 1.00 86.06 98 ASN A O 1
ATOM 802 N N . ILE A 1 99 ? 14.941 11.267 -9.988 1.00 88.06 99 ILE A N 1
ATOM 803 C CA . ILE A 1 99 ? 14.358 11.566 -8.669 1.00 88.06 99 ILE A CA 1
ATOM 804 C C . ILE A 1 99 ? 13.362 10.475 -8.272 1.00 88.06 99 ILE A C 1
ATOM 806 O O . ILE A 1 99 ? 13.437 9.932 -7.171 1.00 88.06 99 ILE A O 1
ATOM 810 N N . ILE A 1 100 ? 12.446 10.127 -9.175 1.00 88.44 100 ILE A N 1
ATOM 811 C CA . ILE A 1 100 ? 11.401 9.137 -8.899 1.00 88.44 100 ILE A CA 1
ATOM 812 C C . ILE A 1 100 ? 12.008 7.752 -8.698 1.00 88.44 100 ILE A C 1
ATOM 814 O O . ILE A 1 100 ? 11.632 7.071 -7.750 1.00 88.44 100 ILE A O 1
ATOM 818 N N . LYS A 1 101 ? 12.995 7.366 -9.511 1.00 87.69 101 LYS A N 1
ATOM 819 C CA . LYS A 1 101 ? 13.769 6.131 -9.343 1.00 87.69 101 LYS A CA 1
ATOM 820 C C . LYS A 1 101 ? 14.345 6.038 -7.931 1.00 87.69 101 LYS A C 1
ATOM 822 O O . LYS A 1 101 ? 14.159 5.016 -7.281 1.00 87.69 101 LYS A O 1
ATOM 827 N N . ASN A 1 102 ? 14.984 7.098 -7.434 1.00 85.19 102 ASN A N 1
ATOM 828 C CA . ASN A 1 102 ? 15.582 7.108 -6.095 1.00 85.19 102 ASN A CA 1
ATOM 829 C C . ASN A 1 102 ? 14.550 6.981 -4.969 1.00 85.19 102 ASN A C 1
ATOM 831 O O . ASN A 1 102 ? 14.848 6.388 -3.936 1.00 85.19 102 ASN A O 1
ATOM 835 N N . ILE A 1 103 ? 13.346 7.521 -5.160 1.00 87.88 103 ILE A N 1
ATOM 836 C CA . ILE A 1 103 ? 12.256 7.369 -4.192 1.00 87.88 103 ILE A CA 1
ATOM 837 C C . ILE A 1 103 ? 11.737 5.931 -4.233 1.00 87.88 103 ILE A C 1
ATOM 839 O O . ILE A 1 103 ? 11.741 5.221 -3.234 1.00 87.88 103 ILE A O 1
ATOM 843 N N . VAL A 1 104 ? 11.336 5.478 -5.417 1.00 88.25 104 VAL A N 1
ATOM 844 C CA . VAL A 1 104 ? 10.692 4.183 -5.655 1.00 88.25 104 VAL A CA 1
ATOM 845 C C . VAL A 1 104 ? 11.598 3.002 -5.298 1.00 88.25 104 VAL A C 1
ATOM 847 O O . VAL A 1 104 ? 11.100 1.988 -4.807 1.00 88.25 104 VAL A O 1
ATOM 850 N N . LYS A 1 105 ? 12.918 3.144 -5.470 1.00 86.12 105 LYS A N 1
ATOM 851 C CA . LYS A 1 105 ? 13.926 2.137 -5.100 1.00 86.12 105 LYS A CA 1
ATOM 852 C C . LYS A 1 105 ? 13.797 1.675 -3.652 1.00 86.12 105 LYS A C 1
ATOM 854 O O . LYS A 1 105 ? 13.941 0.492 -3.365 1.00 86.12 105 LYS A O 1
ATOM 859 N N . VAL A 1 106 ? 13.501 2.594 -2.737 1.00 85.38 106 VAL A N 1
ATOM 860 C CA . VAL A 1 106 ? 13.400 2.282 -1.304 1.00 85.38 106 VAL A CA 1
ATOM 861 C C . VAL A 1 106 ? 12.193 1.383 -1.006 1.00 85.38 106 VAL A C 1
ATOM 863 O O . VAL A 1 106 ? 12.257 0.551 -0.103 1.00 85.38 106 VAL A O 1
ATOM 866 N N . TYR A 1 107 ? 11.118 1.518 -1.786 1.00 84.69 107 TYR A N 1
ATOM 867 C CA . TYR A 1 107 ? 9.841 0.817 -1.587 1.00 84.69 107 TYR A CA 1
ATOM 868 C C . TYR A 1 107 ? 9.656 -0.405 -2.491 1.00 84.69 107 TYR A C 1
ATOM 870 O O . TYR A 1 107 ? 8.692 -1.147 -2.327 1.00 84.69 107 TYR A O 1
ATOM 878 N N . THR A 1 108 ? 10.558 -0.609 -3.448 1.00 84.69 108 THR A N 1
ATOM 879 C CA . THR A 1 108 ? 10.526 -1.735 -4.384 1.00 84.69 108 THR A CA 1
ATOM 880 C C . THR A 1 108 ? 11.613 -2.725 -3.988 1.00 84.69 108 THR A C 1
ATOM 882 O O . THR A 1 108 ? 12.699 -2.742 -4.567 1.00 84.69 108 THR A O 1
ATOM 885 N N . ARG A 1 109 ? 11.345 -3.489 -2.926 1.00 80.81 109 ARG A N 1
ATOM 886 C CA . ARG A 1 109 ? 12.265 -4.485 -2.363 1.00 80.81 109 ARG A CA 1
ATOM 887 C C . ARG A 1 109 ? 11.589 -5.845 -2.210 1.00 80.81 109 ARG A C 1
ATOM 889 O O . ARG A 1 109 ? 10.368 -5.913 -2.067 1.00 80.81 109 ARG A O 1
ATOM 896 N N . TRP A 1 110 ? 12.392 -6.907 -2.226 1.00 82.38 110 TRP A N 1
ATOM 897 C CA . TRP A 1 110 ? 11.964 -8.276 -1.910 1.00 82.38 110 TRP A CA 1
ATOM 898 C C . TRP A 1 110 ? 10.829 -8.779 -2.823 1.00 82.38 110 TRP A C 1
ATOM 900 O O . TRP A 1 110 ? 10.981 -8.775 -4.043 1.00 82.38 110 TRP A O 1
ATOM 910 N N . ASP A 1 111 ? 9.693 -9.189 -2.251 1.00 85.69 111 ASP A N 1
ATOM 911 C CA . ASP A 1 111 ? 8.566 -9.801 -2.965 1.00 85.69 111 ASP A CA 1
ATOM 912 C C . ASP A 1 111 ? 7.935 -8.885 -4.023 1.00 85.69 111 ASP A C 1
ATOM 914 O O . ASP A 1 111 ? 7.348 -9.365 -4.998 1.00 85.69 111 ASP A O 1
ATOM 918 N N . SER A 1 112 ? 8.115 -7.566 -3.898 1.00 87.44 112 SER A N 1
ATOM 919 C CA . SER A 1 112 ? 7.680 -6.605 -4.916 1.00 87.44 112 SER A CA 1
ATOM 920 C C . SER A 1 112 ? 8.289 -6.880 -6.294 1.00 87.44 112 SER A C 1
ATOM 922 O O . SER A 1 112 ? 7.633 -6.614 -7.301 1.00 87.44 112 SER A O 1
ATOM 924 N N . PHE A 1 113 ? 9.492 -7.466 -6.365 1.00 87.56 113 PHE A N 1
ATOM 925 C CA . PHE A 1 113 ? 10.114 -7.873 -7.626 1.00 87.56 113 PHE A CA 1
ATOM 926 C C . PHE A 1 113 ? 9.218 -8.844 -8.402 1.00 87.56 113 PHE A C 1
ATOM 928 O O . PHE A 1 113 ? 8.953 -8.629 -9.586 1.00 87.56 113 PHE A O 1
ATOM 935 N N . TYR A 1 114 ? 8.698 -9.869 -7.722 1.00 89.69 114 TYR A N 1
ATOM 936 C CA . TYR A 1 114 ? 7.817 -10.862 -8.329 1.00 89.69 114 TYR A CA 1
ATOM 937 C C . TYR A 1 114 ? 6.473 -10.248 -8.701 1.00 89.69 114 TYR A C 1
ATOM 939 O O . TYR A 1 114 ? 6.027 -10.389 -9.836 1.00 89.69 114 TYR A O 1
ATOM 947 N N . TYR A 1 115 ? 5.846 -9.500 -7.792 1.00 91.31 115 TYR A N 1
ATOM 948 C CA . TYR A 1 115 ? 4.555 -8.874 -8.077 1.00 91.31 115 TYR A CA 1
ATOM 949 C C . TYR A 1 115 ? 4.620 -7.879 -9.248 1.00 91.31 115 TYR A C 1
ATOM 951 O O . TYR A 1 115 ? 3.693 -7.838 -10.057 1.00 91.31 115 TYR A O 1
ATOM 959 N N . LEU A 1 116 ? 5.707 -7.109 -9.384 1.00 91.00 116 LEU A N 1
ATOM 960 C CA . LEU A 1 116 ? 5.924 -6.212 -10.526 1.00 91.00 116 LEU A CA 1
ATOM 961 C C . LEU A 1 116 ? 6.227 -6.973 -11.815 1.00 91.00 116 LEU A C 1
ATOM 963 O O . LEU A 1 116 ? 5.681 -6.621 -12.861 1.00 91.00 116 LEU A O 1
ATOM 967 N N . GLY A 1 117 ? 7.063 -8.012 -11.744 1.00 90.12 117 GLY A N 1
ATOM 968 C CA . GLY A 1 117 ? 7.358 -8.885 -12.878 1.00 90.12 117 GLY A CA 1
ATOM 969 C C . GLY A 1 117 ? 6.086 -9.514 -13.442 1.00 90.12 117 GLY A C 1
ATOM 970 O O . GLY A 1 117 ? 5.803 -9.363 -14.632 1.00 90.12 117 GLY A O 1
ATOM 971 N N . ILE A 1 118 ? 5.262 -10.096 -12.566 1.00 92.50 118 ILE A N 1
ATOM 972 C CA . ILE A 1 118 ? 3.968 -10.691 -12.918 1.00 92.50 118 ILE A CA 1
ATOM 973 C C . ILE A 1 118 ? 2.999 -9.623 -13.443 1.00 92.50 118 ILE A C 1
ATOM 975 O O . ILE A 1 118 ? 2.295 -9.867 -14.420 1.00 92.50 118 ILE A O 1
ATOM 979 N N . ALA A 1 119 ? 2.966 -8.421 -12.856 1.00 92.25 119 ALA A N 1
ATOM 980 C CA . ALA A 1 119 ? 2.082 -7.348 -13.323 1.00 92.25 119 ALA A CA 1
ATOM 981 C C . ALA A 1 119 ? 2.433 -6.863 -14.739 1.00 92.25 119 ALA A C 1
ATOM 983 O O . ALA A 1 119 ? 1.539 -6.462 -15.484 1.00 92.25 119 ALA A O 1
ATOM 984 N N . GLN A 1 120 ? 3.716 -6.884 -15.108 1.00 90.31 120 GLN A N 1
ATOM 985 C CA . GLN A 1 120 ? 4.197 -6.439 -16.418 1.00 90.31 120 GLN A CA 1
ATOM 986 C C . GLN A 1 120 ? 4.130 -7.538 -17.480 1.00 90.31 120 GLN A C 1
ATOM 988 O O . GLN A 1 120 ? 3.670 -7.294 -18.592 1.00 90.31 120 GLN A O 1
ATOM 993 N N . LYS A 1 121 ? 4.631 -8.733 -17.158 1.00 90.06 121 LYS A N 1
ATOM 994 C CA . LYS A 1 121 ? 4.898 -9.809 -18.128 1.00 90.06 121 LYS A CA 1
ATOM 995 C C . LYS A 1 121 ? 4.000 -11.031 -17.941 1.00 90.06 121 LYS A C 1
ATOM 997 O O . LYS A 1 121 ? 4.016 -11.923 -18.784 1.00 90.06 121 LYS A O 1
ATOM 1002 N N . GLY A 1 122 ? 3.213 -11.071 -16.868 1.00 90.00 122 GLY A N 1
ATOM 1003 C CA . GLY A 1 122 ? 2.519 -12.277 -16.430 1.00 90.00 122 GLY A CA 1
ATOM 1004 C C . GLY A 1 122 ? 3.467 -13.279 -15.768 1.00 90.00 122 GLY A C 1
ATOM 1005 O O . GLY A 1 122 ? 4.623 -12.973 -15.487 1.00 90.00 122 GLY A O 1
ATOM 1006 N N . TYR A 1 123 ? 2.957 -14.483 -15.514 1.00 91.69 123 TYR A N 1
ATOM 1007 C CA . TYR A 1 123 ? 3.737 -15.575 -14.935 1.00 91.69 123 TYR A CA 1
ATOM 1008 C C . TYR A 1 123 ? 4.686 -16.151 -15.986 1.00 91.69 123 TYR A C 1
ATOM 1010 O O . TYR A 1 123 ? 4.254 -16.745 -16.974 1.00 91.69 123 TYR A O 1
ATOM 1018 N N . THR A 1 124 ? 5.978 -15.964 -15.761 1.00 90.00 124 THR A N 1
ATOM 1019 C CA . THR A 1 124 ? 7.071 -16.381 -16.641 1.00 90.00 124 THR A CA 1
ATOM 1020 C C . THR A 1 124 ? 7.912 -17.500 -16.037 1.00 90.00 124 THR A C 1
ATOM 1022 O O . THR A 1 124 ? 8.372 -18.370 -16.774 1.00 90.00 124 THR A O 1
ATOM 1025 N N . TYR A 1 125 ? 8.074 -17.519 -14.712 1.00 88.06 125 TYR A N 1
ATOM 1026 C CA . TYR A 1 125 ? 8.888 -18.507 -14.001 1.00 88.06 125 TYR A CA 1
ATOM 1027 C C . TYR A 1 125 ? 8.052 -19.358 -13.039 1.00 88.06 125 TYR A C 1
ATOM 1029 O O . TYR A 1 125 ? 7.055 -18.908 -12.484 1.00 88.06 125 TYR A O 1
ATOM 1037 N N . GLU A 1 126 ? 8.491 -20.590 -12.775 1.00 90.50 126 GLU A N 1
ATOM 1038 C CA . GLU A 1 126 ? 7.774 -21.527 -11.892 1.00 90.50 126 GLU A CA 1
ATOM 1039 C C . GLU A 1 126 ? 7.636 -21.008 -10.452 1.00 90.50 126 GLU A C 1
ATOM 1041 O O . GLU A 1 126 ? 6.589 -21.157 -9.826 1.00 90.50 126 GLU A O 1
ATOM 1046 N N . GLN A 1 127 ? 8.662 -20.324 -9.946 1.00 88.31 127 GLN A N 1
ATOM 1047 C CA . GLN A 1 127 ? 8.658 -19.716 -8.612 1.00 88.31 127 GLN A CA 1
ATOM 1048 C C . GLN A 1 127 ? 7.591 -18.622 -8.437 1.00 88.31 127 GLN A C 1
ATOM 1050 O O . GLN A 1 127 ? 7.163 -18.347 -7.318 1.00 88.31 127 GLN A O 1
ATOM 1055 N N . GLU A 1 128 ? 7.122 -18.019 -9.532 1.00 90.19 128 GLU A N 1
ATOM 1056 C CA . GLU A 1 128 ? 6.119 -16.956 -9.483 1.00 90.19 128 GLU A CA 1
ATOM 1057 C C . GLU A 1 128 ? 4.736 -17.494 -9.102 1.00 90.19 128 GLU A C 1
ATOM 1059 O O . GLU A 1 128 ? 3.940 -16.748 -8.541 1.00 90.19 128 GLU A O 1
ATOM 1064 N N . TYR A 1 129 ? 4.458 -18.789 -9.299 1.00 88.44 129 TYR A N 1
ATOM 1065 C CA . TYR A 1 129 ? 3.165 -19.407 -8.968 1.00 88.44 129 TYR A CA 1
ATOM 1066 C C . TYR A 1 129 ? 2.808 -19.368 -7.474 1.00 88.44 129 TYR A C 1
ATOM 1068 O O . TYR A 1 129 ? 1.645 -19.563 -7.122 1.00 88.44 129 TYR A O 1
ATOM 1076 N N . ALA A 1 130 ? 3.774 -19.094 -6.593 1.00 90.31 130 ALA A N 1
ATOM 1077 C CA . ALA A 1 130 ? 3.507 -18.865 -5.175 1.00 90.31 130 ALA A CA 1
ATOM 1078 C C . ALA A 1 130 ? 2.796 -17.521 -4.907 1.00 90.31 130 ALA A C 1
ATOM 1080 O O . ALA A 1 130 ? 2.152 -17.359 -3.869 1.00 90.31 130 ALA A O 1
ATOM 1081 N N . PHE A 1 131 ? 2.889 -16.561 -5.831 1.00 89.69 131 PHE A N 1
ATOM 1082 C CA . PHE A 1 131 ? 2.329 -15.222 -5.681 1.00 89.69 131 PHE A CA 1
ATOM 1083 C C . PHE A 1 131 ? 0.929 -15.141 -6.292 1.00 89.69 131 PHE A C 1
ATOM 1085 O O . PHE A 1 131 ? 0.704 -15.504 -7.446 1.00 89.69 131 PHE A O 1
ATOM 1092 N N . SER A 1 132 ? -0.032 -14.633 -5.515 1.00 89.75 132 SER A N 1
ATOM 1093 C CA . SER A 1 132 ? -1.431 -14.516 -5.945 1.00 89.75 132 SER A CA 1
ATOM 1094 C C . SER A 1 132 ? -1.599 -13.509 -7.095 1.00 89.75 132 SER A C 1
ATOM 1096 O O . SER A 1 132 ? -1.045 -12.410 -7.013 1.00 89.75 132 SER A O 1
ATOM 1098 N N . PRO A 1 133 ? -2.427 -13.807 -8.119 1.00 91.31 133 PRO A N 1
ATOM 1099 C CA . PRO A 1 133 ? -2.590 -12.948 -9.296 1.00 91.31 133 PRO A CA 1
ATOM 1100 C C . PRO A 1 133 ? -3.373 -11.664 -9.016 1.00 91.31 133 PRO A C 1
ATOM 1102 O O . PRO A 1 133 ? -3.315 -10.723 -9.805 1.00 91.31 133 PRO A O 1
ATOM 1105 N N . MET A 1 134 ? -4.113 -11.592 -7.906 1.00 92.94 134 MET A N 1
ATOM 1106 C CA . MET A 1 134 ? -5.021 -10.473 -7.643 1.00 92.94 134 MET A CA 1
ATOM 1107 C C . MET A 1 134 ? -4.286 -9.133 -7.537 1.00 92.94 134 MET A C 1
ATOM 1109 O O . MET A 1 134 ? -4.712 -8.153 -8.145 1.00 92.94 134 MET A O 1
ATOM 1113 N N . LEU A 1 135 ? -3.177 -9.087 -6.795 1.00 91.44 135 LEU A N 1
ATOM 1114 C CA . LEU A 1 135 ? -2.400 -7.860 -6.628 1.00 91.44 135 LEU A CA 1
ATOM 1115 C C . LEU A 1 135 ? -1.736 -7.423 -7.955 1.00 91.44 135 LEU A C 1
ATOM 1117 O O . LEU A 1 135 ? -1.980 -6.286 -8.362 1.00 91.44 135 LEU A O 1
ATOM 1121 N N . PRO A 1 136 ? -1.012 -8.292 -8.695 1.00 93.25 136 PRO A N 1
ATOM 1122 C CA . PRO A 1 136 ? -0.479 -7.968 -10.020 1.00 93.25 136 PRO A CA 1
ATOM 1123 C C . PRO A 1 136 ? -1.518 -7.447 -11.014 1.00 93.25 136 PRO A C 1
ATOM 1125 O O . PRO A 1 136 ? -1.257 -6.474 -11.721 1.00 93.25 136 PRO A O 1
ATOM 1128 N N . LEU A 1 137 ? -2.713 -8.049 -11.049 1.00 94.69 137 LEU A N 1
ATOM 1129 C CA . LEU A 1 137 ? -3.794 -7.615 -11.938 1.00 94.69 137 LEU A CA 1
ATOM 1130 C C . LEU A 1 137 ? -4.270 -6.198 -11.610 1.00 94.69 137 LEU A C 1
ATOM 1132 O O . LEU A 1 137 ? -4.483 -5.394 -12.517 1.00 94.69 137 LEU A O 1
ATOM 1136 N N . ILE A 1 138 ? -4.406 -5.865 -10.324 1.00 94.88 138 ILE A N 1
ATOM 1137 C CA . ILE A 1 138 ? -4.799 -4.515 -9.901 1.00 94.88 138 ILE A CA 1
ATOM 1138 C C . ILE A 1 138 ? -3.695 -3.510 -10.240 1.00 94.88 138 ILE A C 1
ATOM 1140 O O . ILE A 1 138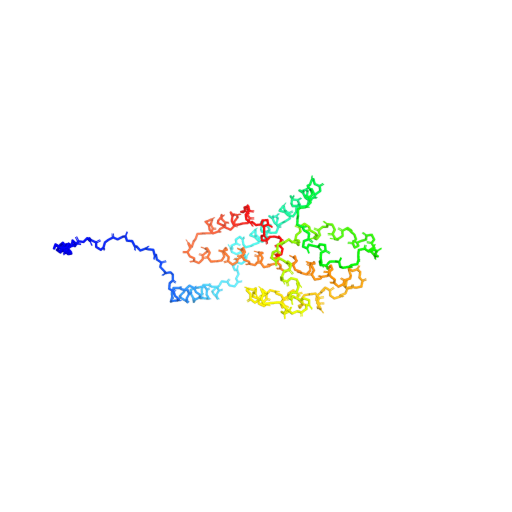 ? -3.990 -2.428 -10.743 1.00 94.88 138 ILE A O 1
ATOM 1144 N N . ILE A 1 139 ? -2.427 -3.866 -10.027 1.00 94.31 139 ILE A N 1
ATOM 1145 C CA . ILE A 1 139 ? -1.286 -3.007 -10.373 1.00 94.31 139 ILE A CA 1
ATOM 1146 C C . ILE A 1 139 ? -1.255 -2.724 -11.874 1.00 94.31 139 ILE A C 1
ATOM 1148 O O . ILE A 1 139 ? -1.091 -1.566 -12.270 1.00 94.31 139 ILE A O 1
ATOM 1152 N N . ASN A 1 140 ? -1.455 -3.755 -12.699 1.00 94.69 140 ASN A N 1
ATOM 1153 C CA . ASN A 1 140 ? -1.546 -3.624 -14.149 1.00 94.69 140 ASN A CA 1
ATOM 1154 C C . ASN A 1 140 ? -2.719 -2.724 -14.556 1.00 94.69 140 ASN A C 1
ATOM 1156 O O . ASN A 1 140 ? -2.535 -1.788 -15.334 1.00 94.69 140 ASN A O 1
ATOM 1160 N N . PHE A 1 141 ? -3.900 -2.941 -13.971 1.00 95.00 141 PHE A N 1
ATOM 1161 C CA . PHE A 1 141 ? -5.071 -2.108 -14.226 1.00 95.00 141 PHE A CA 1
ATOM 1162 C C . PHE A 1 141 ? -4.794 -0.636 -13.901 1.00 95.00 141 PHE A C 1
ATOM 1164 O O . PHE A 1 141 ? -5.032 0.226 -14.743 1.00 95.00 141 PHE A O 1
ATOM 1171 N N . PHE A 1 142 ? -4.245 -0.327 -12.723 1.00 93.25 142 PHE A N 1
ATOM 1172 C CA . PHE A 1 142 ? -3.932 1.051 -12.329 1.00 93.25 142 PHE A CA 1
ATOM 1173 C C . PHE A 1 142 ? -2.862 1.691 -13.221 1.00 93.25 142 PHE A C 1
ATOM 1175 O O . PHE A 1 142 ? -3.006 2.857 -13.596 1.00 93.25 142 PHE A O 1
ATOM 1182 N N . ALA A 1 143 ? -1.829 0.937 -13.607 1.00 93.00 143 ALA A N 1
ATOM 1183 C CA . ALA A 1 143 ? -0.777 1.418 -14.499 1.00 93.00 143 ALA A CA 1
ATOM 1184 C C . ALA A 1 143 ? -1.331 1.763 -15.892 1.00 93.00 143 ALA A C 1
ATOM 1186 O O . ALA A 1 143 ? -1.024 2.823 -16.435 1.00 93.00 143 ALA A O 1
ATOM 1187 N N . ASN A 1 144 ? -2.203 0.909 -16.436 1.00 92.81 144 ASN A N 1
ATOM 1188 C CA . ASN A 1 144 ? -2.729 1.033 -17.797 1.00 92.81 144 ASN A CA 1
ATOM 1189 C C . ASN A 1 144 ? -4.012 1.870 -17.912 1.00 92.81 144 ASN A C 1
ATOM 1191 O O . ASN A 1 144 ? -4.458 2.142 -19.025 1.00 92.81 144 ASN A O 1
ATOM 1195 N N . THR A 1 145 ? -4.602 2.311 -16.796 1.00 92.44 145 THR A N 1
ATOM 1196 C CA . THR A 1 145 ? -5.806 3.160 -16.800 1.00 92.44 145 THR A CA 1
ATOM 1197 C C . THR A 1 145 ? -5.566 4.488 -16.085 1.00 92.44 145 THR A C 1
ATOM 1199 O O . THR A 1 145 ? -5.404 5.518 -16.735 1.00 92.44 145 THR A O 1
ATOM 1202 N N . VAL A 1 146 ? -5.497 4.472 -14.753 1.00 91.62 146 VAL A N 1
ATOM 1203 C CA . VAL A 1 146 ? -5.412 5.669 -13.902 1.00 91.62 146 VAL A CA 1
ATOM 1204 C C . VAL A 1 146 ? -4.113 6.434 -14.140 1.00 91.62 146 VAL A C 1
ATOM 1206 O O . VAL A 1 146 ? -4.123 7.659 -14.249 1.00 91.62 146 VAL A O 1
ATOM 1209 N N . LEU A 1 147 ? -2.992 5.718 -14.235 1.00 91.88 147 LEU A N 1
ATOM 1210 C CA . LEU A 1 147 ? -1.664 6.315 -14.367 1.00 91.88 147 LEU A CA 1
ATOM 1211 C C . LEU A 1 147 ? -1.178 6.380 -15.818 1.00 91.88 147 LEU A C 1
ATOM 1213 O O . LEU A 1 147 ? -0.145 6.989 -16.076 1.00 91.88 147 LEU A O 1
ATOM 1217 N N . TYR A 1 148 ? -1.934 5.854 -16.782 1.00 90.38 148 TYR A N 1
ATOM 1218 C CA . TYR A 1 148 ? -1.551 5.849 -18.196 1.00 90.38 148 TYR A CA 1
ATOM 1219 C C . TYR A 1 148 ? -1.084 7.217 -18.745 1.00 90.38 148 TYR A C 1
ATOM 1221 O O . TYR A 1 148 ? -0.084 7.253 -19.465 1.00 90.38 148 TYR A O 1
ATOM 1229 N N . PRO A 1 149 ? -1.687 8.371 -18.376 1.00 91.25 149 PRO A N 1
ATOM 1230 C CA . PRO A 1 149 ? -1.203 9.680 -18.829 1.00 91.25 149 PRO A CA 1
ATOM 1231 C C . PRO A 1 149 ? 0.250 9.989 -18.428 1.00 91.25 149 PRO A C 1
ATOM 1233 O O . PRO A 1 149 ? 0.951 10.713 -19.136 1.00 91.25 149 PRO A O 1
ATOM 1236 N N . LEU A 1 150 ? 0.724 9.422 -17.314 1.00 88.12 150 LEU A N 1
ATOM 1237 C CA . LEU A 1 150 ? 2.088 9.587 -16.805 1.00 88.12 150 LEU A CA 1
ATOM 1238 C C . LEU A 1 150 ? 3.098 8.673 -17.509 1.00 88.12 150 LEU A C 1
ATOM 1240 O O . LEU A 1 150 ? 4.302 8.866 -17.336 1.00 88.12 150 LEU A O 1
ATOM 1244 N N . HIS A 1 151 ? 2.645 7.727 -18.337 1.00 87.75 151 HIS A N 1
ATOM 1245 C CA . HIS A 1 151 ? 3.504 6.768 -19.034 1.00 87.75 151 HIS A CA 1
ATOM 1246 C C . HIS A 1 151 ? 4.608 7.455 -19.852 1.00 87.75 151 HIS A C 1
ATOM 1248 O O . HIS A 1 151 ? 5.766 7.055 -19.788 1.00 87.75 151 HIS A O 1
ATOM 1254 N N . LYS A 1 152 ? 4.285 8.550 -20.556 1.00 84.69 152 LYS A N 1
ATOM 1255 C CA . LYS A 1 152 ? 5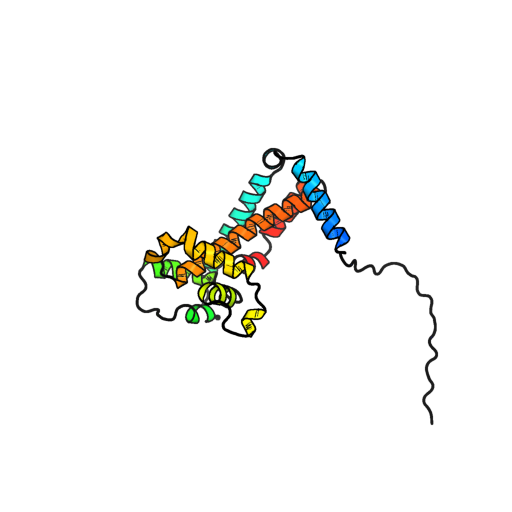.265 9.309 -21.357 1.00 84.69 152 LYS A CA 1
ATOM 1256 C C . LYS A 1 152 ? 6.351 9.986 -20.515 1.00 84.69 152 LYS A C 1
ATOM 1258 O O . LYS A 1 152 ? 7.443 10.224 -21.016 1.00 84.69 152 LYS A O 1
ATOM 1263 N N . ILE A 1 153 ? 6.042 10.326 -19.264 1.00 85.50 153 ILE A N 1
ATOM 1264 C CA . ILE A 1 153 ? 6.942 11.062 -18.368 1.00 85.50 153 ILE A CA 1
ATOM 1265 C C . ILE A 1 153 ? 7.793 10.088 -17.556 1.00 85.50 153 ILE A C 1
ATOM 1267 O O . ILE A 1 153 ? 8.990 10.305 -17.395 1.00 85.50 153 ILE A O 1
ATOM 1271 N N . LEU A 1 154 ? 7.191 9.016 -17.043 1.00 84.25 154 LEU A N 1
ATOM 1272 C CA . LEU A 1 154 ? 7.848 8.070 -16.139 1.00 84.25 154 LEU A CA 1
ATOM 1273 C C . LEU A 1 154 ? 8.527 6.914 -16.876 1.00 84.25 154 LEU A C 1
ATOM 1275 O O . LEU A 1 154 ? 9.487 6.348 -16.366 1.00 84.25 154 LEU A O 1
ATOM 1279 N N . GLY A 1 155 ? 8.060 6.583 -18.078 1.00 86.50 155 GLY A N 1
ATOM 1280 C CA . GLY A 1 155 ? 8.386 5.318 -18.721 1.00 86.50 155 GLY A CA 1
ATOM 1281 C C . GLY A 1 155 ? 7.625 4.158 -18.080 1.00 86.50 155 GLY A C 1
ATOM 1282 O O . GLY A 1 155 ? 7.068 4.268 -16.988 1.00 86.50 155 GLY A O 1
ATOM 1283 N N . GLU A 1 156 ? 7.592 3.030 -18.779 1.00 86.44 156 GLU A N 1
ATOM 1284 C CA . GLU A 1 156 ? 6.770 1.885 -18.395 1.00 86.44 156 GLU A CA 1
ATOM 1285 C C . GLU A 1 156 ? 7.137 1.335 -17.010 1.00 86.44 156 GLU A C 1
ATOM 1287 O O . GLU A 1 156 ? 6.286 1.207 -16.138 1.00 86.44 156 GLU A O 1
ATOM 1292 N N . GLN A 1 157 ? 8.417 1.076 -16.757 1.00 86.62 157 GLN A N 1
ATOM 1293 C CA . GLN A 1 157 ? 8.838 0.365 -15.548 1.00 86.62 157 GLN A CA 1
ATOM 1294 C C . GLN A 1 157 ? 8.585 1.157 -14.263 1.00 86.62 157 GLN A C 1
ATOM 1296 O O . GLN A 1 157 ? 8.011 0.619 -13.315 1.00 86.62 157 GLN A O 1
ATOM 1301 N N . LEU A 1 158 ? 8.942 2.446 -14.249 1.00 88.62 158 LEU A N 1
ATOM 1302 C CA . LEU A 1 158 ? 8.669 3.323 -13.109 1.00 88.62 158 LEU A CA 1
ATOM 1303 C C . LEU A 1 158 ? 7.160 3.504 -12.897 1.00 88.62 158 LEU A C 1
ATOM 1305 O O . LEU A 1 158 ? 6.722 3.629 -11.756 1.00 88.62 158 LEU A O 1
ATOM 1309 N N . LEU A 1 159 ? 6.355 3.469 -13.965 1.00 91.56 159 LEU A N 1
ATOM 1310 C CA . LEU A 1 159 ? 4.900 3.556 -13.867 1.00 91.56 159 LEU A CA 1
ATOM 1311 C C . LEU A 1 159 ? 4.305 2.382 -13.082 1.00 91.56 159 LEU A C 1
ATOM 1313 O O . LEU A 1 159 ? 3.498 2.601 -12.180 1.00 91.56 159 LEU A O 1
ATOM 1317 N N . TYR A 1 160 ? 4.721 1.151 -13.391 1.00 91.56 160 TYR A N 1
ATOM 1318 C CA . TYR A 1 160 ? 4.272 -0.040 -12.662 1.00 91.56 160 TYR A CA 1
ATOM 1319 C C . TYR A 1 160 ? 4.718 -0.015 -11.199 1.00 91.56 160 TYR A C 1
ATOM 1321 O O . TYR A 1 160 ? 3.925 -0.348 -10.323 1.00 91.56 160 TYR A O 1
ATOM 1329 N N . MET A 1 161 ? 5.944 0.431 -10.916 1.00 91.31 161 MET A N 1
ATOM 1330 C CA . MET A 1 161 ? 6.428 0.547 -9.538 1.00 91.31 161 MET A CA 1
ATOM 1331 C C . MET A 1 161 ? 5.627 1.580 -8.731 1.00 91.31 161 MET A C 1
ATOM 1333 O O . MET A 1 161 ? 5.189 1.300 -7.617 1.00 91.31 161 MET A O 1
ATOM 1337 N N . VAL A 1 162 ? 5.369 2.760 -9.307 1.00 92.06 162 VAL A N 1
ATOM 1338 C CA . VAL A 1 162 ? 4.530 3.792 -8.674 1.00 92.06 162 VAL A CA 1
ATOM 1339 C C . VAL A 1 162 ? 3.099 3.285 -8.480 1.00 92.06 162 VAL A C 1
ATOM 1341 O O . VAL A 1 162 ? 2.528 3.483 -7.409 1.00 92.06 162 VAL A O 1
ATOM 1344 N N . SER A 1 163 ? 2.537 2.594 -9.477 1.00 93.56 163 SER A N 1
ATOM 1345 C CA . SER A 1 163 ? 1.227 1.938 -9.383 1.00 93.56 163 SER A CA 1
ATOM 1346 C C . SER A 1 163 ? 1.175 0.971 -8.203 1.00 93.56 163 SER A C 1
ATOM 1348 O O . SER A 1 163 ? 0.287 1.062 -7.359 1.00 93.56 163 SER A O 1
ATOM 1350 N N . GLY A 1 164 ? 2.179 0.106 -8.092 1.00 92.12 164 GLY A N 1
ATOM 1351 C CA . GLY A 1 164 ? 2.329 -0.860 -7.017 1.00 92.12 164 GLY A CA 1
ATOM 1352 C C . GLY A 1 164 ? 2.345 -0.244 -5.625 1.00 92.12 164 GLY A C 1
ATOM 1353 O O . GLY A 1 164 ? 1.535 -0.612 -4.773 1.00 92.12 164 GLY A O 1
ATOM 1354 N N . ILE A 1 165 ? 3.199 0.761 -5.421 1.00 91.88 165 ILE A N 1
ATOM 1355 C CA . ILE A 1 165 ? 3.285 1.498 -4.155 1.00 91.88 165 ILE A CA 1
ATOM 1356 C C . ILE A 1 165 ? 1.937 2.154 -3.828 1.00 91.88 165 ILE A C 1
ATOM 1358 O O . ILE A 1 165 ? 1.457 2.053 -2.699 1.00 91.88 165 ILE A O 1
ATOM 1362 N N . LEU A 1 166 ? 1.287 2.806 -4.796 1.00 92.06 166 LEU A N 1
ATOM 1363 C CA . LEU A 1 166 ? -0.015 3.438 -4.570 1.00 92.06 166 LEU A CA 1
ATOM 1364 C C . LEU A 1 166 ? -1.081 2.414 -4.173 1.00 92.06 166 LEU A C 1
ATOM 1366 O O . LEU A 1 166 ? -1.779 2.613 -3.179 1.00 92.06 166 LEU A O 1
ATOM 1370 N N . VAL A 1 167 ? -1.177 1.308 -4.908 1.00 93.25 167 VAL A N 1
ATOM 1371 C CA . VAL A 1 167 ? -2.140 0.232 -4.6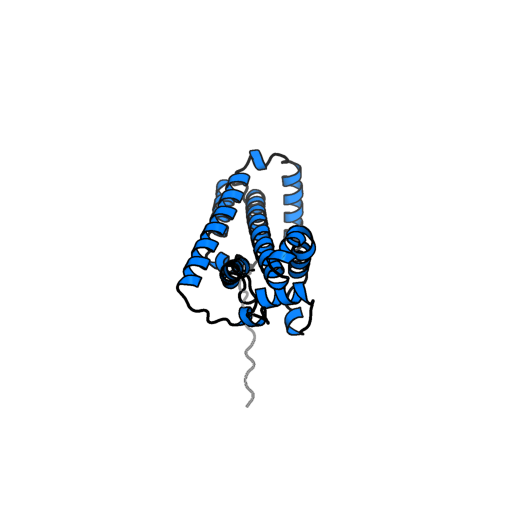54 1.00 93.25 167 VAL A CA 1
ATOM 1372 C C . VAL A 1 167 ? -1.925 -0.372 -3.264 1.00 93.25 167 VAL A C 1
ATOM 1374 O O . VAL A 1 167 ? -2.881 -0.446 -2.490 1.00 93.25 167 VAL A O 1
ATOM 1377 N N . ALA A 1 168 ? -0.689 -0.722 -2.896 1.00 91.69 168 ALA A N 1
ATOM 1378 C CA . ALA A 1 168 ? -0.367 -1.281 -1.581 1.00 91.69 168 ALA A CA 1
ATOM 1379 C C . ALA A 1 168 ? -0.797 -0.345 -0.436 1.00 91.69 168 ALA A C 1
ATOM 1381 O O . ALA A 1 168 ? -1.429 -0.764 0.538 1.00 91.69 168 ALA A O 1
ATOM 1382 N N . ASN A 1 169 ? -0.541 0.958 -0.578 1.00 91.06 169 ASN A N 1
ATOM 1383 C CA . ASN A 1 169 ? -0.888 1.938 0.448 1.00 91.06 169 ASN A CA 1
ATOM 1384 C C . ASN A 1 169 ? -2.396 2.239 0.510 1.00 91.06 169 ASN A C 1
ATOM 1386 O O . ASN A 1 169 ? -2.928 2.443 1.604 1.00 91.06 169 ASN A O 1
ATOM 1390 N N . LEU A 1 170 ? -3.111 2.191 -0.618 1.00 92.00 170 LEU A N 1
ATOM 1391 C CA . LEU A 1 170 ? -4.576 2.258 -0.636 1.00 92.00 170 LEU A CA 1
ATOM 1392 C C . LEU A 1 170 ? -5.195 1.059 0.091 1.00 92.00 170 LEU A C 1
ATOM 1394 O O . LEU A 1 170 ? -6.076 1.238 0.937 1.00 92.00 170 LEU A O 1
ATOM 1398 N N . PHE A 1 171 ? -4.702 -0.151 -0.181 1.00 92.12 171 PHE A N 1
ATOM 1399 C CA . PHE A 1 171 ? -5.165 -1.358 0.500 1.00 92.12 171 PHE A CA 1
ATOM 1400 C C . PHE A 1 171 ? -4.844 -1.350 1.988 1.00 92.12 171 PHE A C 1
ATOM 1402 O O . PHE A 1 171 ? -5.657 -1.821 2.781 1.00 92.12 171 PHE A O 1
ATOM 1409 N N . PHE A 1 172 ? -3.727 -0.755 2.397 1.00 91.56 172 PHE A N 1
ATOM 1410 C CA . PHE A 1 172 ? -3.442 -0.583 3.813 1.00 91.56 172 PHE A CA 1
ATOM 1411 C C . PHE A 1 172 ? -4.472 0.305 4.520 1.00 91.56 172 PHE A C 1
ATOM 1413 O O . PHE A 1 172 ? -4.978 -0.061 5.582 1.00 91.56 172 PHE A O 1
ATOM 1420 N N . VAL A 1 173 ? -4.822 1.456 3.938 1.00 91.62 173 VAL A N 1
ATOM 1421 C CA . VAL A 1 173 ? -5.849 2.336 4.520 1.00 91.62 173 VAL A CA 1
ATOM 1422 C C . VAL A 1 173 ? -7.201 1.618 4.557 1.00 91.62 173 VAL A C 1
ATOM 1424 O O . VAL A 1 173 ? -7.899 1.674 5.571 1.00 91.62 173 VAL A O 1
ATOM 1427 N N . ALA A 1 174 ? -7.548 0.882 3.498 1.00 91.25 174 ALA A N 1
ATOM 1428 C CA . ALA A 1 174 ? -8.755 0.060 3.465 1.00 91.25 174 ALA A CA 1
ATOM 1429 C C . ALA A 1 174 ? -8.749 -1.026 4.558 1.00 91.25 174 ALA A C 1
ATOM 1431 O O . ALA A 1 174 ? -9.758 -1.215 5.238 1.00 91.25 174 ALA A O 1
ATOM 1432 N N . SER A 1 175 ? -7.608 -1.685 4.775 1.00 92.00 175 SER A N 1
ATOM 1433 C CA . SER A 1 175 ? -7.400 -2.679 5.832 1.00 92.00 175 SER A CA 1
ATOM 1434 C C . SER A 1 175 ? -7.568 -2.070 7.225 1.00 92.00 175 SER A C 1
ATOM 1436 O O . SER A 1 175 ? -8.291 -2.623 8.050 1.00 92.00 175 SER A O 1
ATOM 1438 N N . ALA A 1 176 ? -7.002 -0.887 7.481 1.00 92.12 176 ALA A N 1
ATOM 1439 C CA . ALA A 1 176 ? -7.168 -0.186 8.756 1.00 92.12 176 ALA A CA 1
ATOM 1440 C C . ALA A 1 176 ? -8.645 0.149 9.042 1.00 92.12 176 ALA A C 1
ATOM 1442 O O . ALA A 1 176 ? -9.128 -0.048 10.158 1.00 92.12 176 ALA A O 1
ATOM 1443 N N . ILE A 1 177 ? -9.394 0.592 8.026 1.00 90.88 177 ILE A N 1
ATOM 1444 C CA . ILE A 1 177 ? -10.841 0.832 8.148 1.00 90.88 177 ILE A CA 1
ATOM 1445 C C . ILE A 1 177 ? -11.588 -0.481 8.413 1.00 90.88 177 ILE A C 1
ATOM 1447 O O . ILE A 1 177 ? -12.483 -0.520 9.259 1.00 90.88 177 ILE A O 1
ATOM 1451 N N . ALA A 1 178 ? -11.245 -1.555 7.700 1.00 89.94 178 ALA A N 1
ATOM 1452 C CA . ALA A 1 178 ? -11.864 -2.863 7.886 1.00 89.94 178 ALA A CA 1
ATOM 1453 C C . ALA A 1 178 ? -11.618 -3.402 9.304 1.00 89.94 178 ALA A C 1
ATOM 1455 O O . ALA A 1 178 ? -12.562 -3.857 9.950 1.00 89.94 178 ALA A O 1
ATOM 1456 N N . LEU A 1 179 ? -10.392 -3.267 9.817 1.00 91.38 179 LEU A N 1
ATOM 1457 C CA . LEU A 1 179 ? -10.022 -3.645 11.178 1.00 91.38 179 LEU A CA 1
ATOM 1458 C C . LEU A 1 179 ? -10.808 -2.843 12.218 1.00 91.38 179 LEU A C 1
ATOM 1460 O O . LEU A 1 179 ? -11.362 -3.427 13.148 1.00 91.38 179 LEU A O 1
ATOM 1464 N N . TYR A 1 180 ? -10.921 -1.526 12.035 1.00 90.38 180 TYR A N 1
ATOM 1465 C CA . TYR A 1 180 ? -11.715 -0.674 12.918 1.00 90.38 180 TYR A CA 1
ATOM 1466 C C . TYR A 1 180 ? -13.184 -1.106 12.950 1.00 90.38 180 TYR A C 1
ATOM 1468 O O . TYR A 1 180 ? -13.760 -1.291 14.023 1.00 90.38 180 TYR A O 1
ATOM 1476 N N . ARG A 1 181 ? -13.786 -1.337 11.777 1.00 86.81 181 ARG A N 1
ATOM 1477 C CA . ARG A 1 181 ? -15.186 -1.777 11.666 1.00 86.81 181 ARG A CA 1
ATOM 1478 C C . ARG A 1 181 ? -15.403 -3.144 12.299 1.00 86.81 181 ARG A C 1
ATOM 1480 O O . ARG A 1 181 ? -16.384 -3.334 13.012 1.00 86.81 181 ARG A O 1
ATOM 1487 N N . LEU A 1 182 ? -14.486 -4.079 12.074 1.00 87.94 182 LEU A N 1
ATOM 1488 C CA . LEU A 1 182 ? -14.539 -5.393 12.700 1.00 87.94 182 LEU A CA 1
ATOM 1489 C C . LEU A 1 182 ? -14.439 -5.276 14.227 1.00 87.94 182 LEU A C 1
ATOM 1491 O O . LEU A 1 182 ? -15.225 -5.893 14.942 1.00 87.94 182 LEU A O 1
ATOM 1495 N N . GLY A 1 183 ? -13.539 -4.425 14.725 1.00 89.19 183 GLY A N 1
ATOM 1496 C CA . GLY A 1 183 ? -13.397 -4.142 16.150 1.00 89.19 183 GLY A CA 1
ATOM 1497 C C . GLY A 1 183 ? -14.672 -3.567 16.775 1.00 89.19 183 GLY A C 1
ATOM 1498 O O . GLY A 1 183 ? -15.056 -3.981 17.869 1.00 89.19 183 GLY A O 1
ATOM 1499 N N . LEU A 1 184 ? -15.372 -2.670 16.073 1.00 87.25 184 LEU A N 1
ATOM 1500 C CA . LEU A 1 184 ? -16.660 -2.133 16.529 1.00 87.25 184 LEU A CA 1
ATOM 1501 C C . LEU A 1 184 ? -17.730 -3.223 16.650 1.00 87.25 184 LEU A C 1
ATOM 1503 O O . LEU A 1 184 ? -18.450 -3.258 17.646 1.00 87.25 184 LEU A O 1
ATOM 1507 N N . VAL A 1 185 ? -17.822 -4.118 15.664 1.00 85.75 185 VAL A N 1
ATOM 1508 C CA . VAL A 1 185 ? -18.814 -5.206 15.654 1.00 85.75 185 VAL A CA 1
ATOM 1509 C C . VAL A 1 185 ? -18.534 -6.227 16.758 1.00 85.75 185 VAL A C 1
ATOM 1511 O O . VAL A 1 185 ? -19.458 -6.648 17.453 1.00 85.75 185 VAL A O 1
ATOM 1514 N N . LEU A 1 186 ? -17.267 -6.603 16.942 1.00 86.94 186 LEU A N 1
ATOM 1515 C CA . LEU A 1 186 ? -16.858 -7.626 17.905 1.00 86.94 186 LEU A CA 1
ATOM 1516 C C . LEU A 1 186 ? -16.926 -7.140 19.352 1.00 86.94 186 LEU A C 1
ATOM 1518 O O . LEU A 1 186 ? -17.513 -7.803 20.203 1.00 86.94 186 LEU A O 1
ATOM 1522 N N . PHE A 1 187 ? -16.317 -5.989 19.639 1.00 86.75 187 PHE A N 1
ATOM 1523 C CA . PHE A 1 187 ? -16.113 -5.531 21.015 1.00 86.75 187 PHE A CA 1
ATOM 1524 C C . PHE A 1 187 ? -17.171 -4.532 21.479 1.00 86.75 187 PHE A C 1
ATOM 1526 O O . PHE A 1 187 ? -17.237 -4.242 22.672 1.00 86.75 187 PHE A O 1
ATOM 1533 N N . LYS A 1 188 ? -17.973 -3.973 20.558 1.00 84.62 188 LYS A N 1
ATOM 1534 C CA . LYS A 1 188 ? -18.988 -2.934 20.831 1.00 84.62 188 LYS A CA 1
ATOM 1535 C C . LYS A 1 188 ? -18.451 -1.740 21.636 1.00 84.62 188 LYS A C 1
ATOM 1537 O O . LYS A 1 188 ? -19.212 -1.004 22.256 1.00 84.62 188 LYS A O 1
ATOM 1542 N N . ASN A 1 189 ? -17.133 -1.538 21.618 1.00 87.19 189 ASN A N 1
ATOM 1543 C CA . ASN A 1 189 ? -16.432 -0.483 22.331 1.00 87.19 189 ASN A CA 1
ATOM 1544 C C . ASN A 1 189 ? -15.568 0.291 21.340 1.00 87.19 189 ASN A C 1
ATOM 1546 O O . ASN A 1 189 ? -14.553 -0.204 20.845 1.00 87.19 189 ASN A O 1
ATOM 1550 N N . GLU A 1 190 ? -15.975 1.528 21.075 1.00 87.81 190 GLU A N 1
ATOM 1551 C CA . GLU A 1 190 ? -15.313 2.395 20.107 1.00 87.81 190 GLU A CA 1
ATOM 1552 C C . GLU A 1 190 ? -13.858 2.692 20.481 1.00 87.81 190 GLU A C 1
ATOM 1554 O O . GLU A 1 190 ? -12.978 2.646 19.622 1.00 87.81 190 GLU A O 1
ATOM 1559 N N . LYS A 1 191 ? -13.585 2.964 21.763 1.00 89.19 191 LYS A N 1
ATOM 1560 C CA . LYS A 1 191 ? -12.240 3.333 22.226 1.00 89.19 191 LYS A CA 1
ATOM 1561 C C . LYS A 1 191 ? -11.257 2.189 22.019 1.00 89.19 191 LYS A C 1
ATOM 1563 O O . LYS A 1 191 ? -10.130 2.426 21.591 1.00 89.19 191 LYS A O 1
ATOM 1568 N N . PHE A 1 192 ? -11.700 0.964 22.294 1.00 91.12 192 PHE A N 1
ATOM 1569 C CA . PHE A 1 192 ? -10.886 -0.230 22.097 1.00 91.12 192 PHE A CA 1
ATOM 1570 C C . PHE A 1 192 ? -10.607 -0.467 20.609 1.00 91.12 192 PHE A C 1
ATOM 1572 O O . PHE A 1 192 ? -9.447 -0.555 20.220 1.00 91.12 192 PHE A O 1
ATOM 1579 N N . ALA A 1 193 ? -11.645 -0.456 19.765 1.00 90.69 193 ALA A N 1
ATOM 1580 C CA . ALA A 1 193 ? -11.495 -0.624 18.318 1.00 90.69 193 ALA A CA 1
ATOM 1581 C C . ALA A 1 193 ? -10.570 0.440 17.699 1.00 90.69 193 ALA A C 1
ATOM 1583 O O . ALA A 1 193 ? -9.723 0.132 16.856 1.00 90.69 193 ALA A O 1
ATOM 1584 N N . TYR A 1 194 ? -10.698 1.692 18.148 1.00 90.25 194 TYR A N 1
ATOM 1585 C CA . TYR A 1 194 ? -9.839 2.787 17.713 1.00 90.25 194 TYR A CA 1
ATOM 1586 C C . TYR A 1 194 ? -8.384 2.553 18.127 1.00 90.25 194 TYR A C 1
ATOM 1588 O O . TYR A 1 194 ? -7.500 2.600 17.276 1.00 90.25 194 TYR A O 1
ATOM 1596 N N . LEU A 1 195 ? -8.129 2.238 19.401 1.00 92.31 195 LEU A N 1
ATOM 1597 C CA . LEU A 1 195 ? -6.776 1.993 19.903 1.00 92.31 195 LEU A CA 1
ATOM 1598 C C . LEU A 1 195 ? -6.103 0.823 19.175 1.00 92.31 195 LEU A C 1
ATOM 1600 O O . LEU A 1 195 ? -4.960 0.959 18.747 1.00 92.31 195 LEU A O 1
ATOM 1604 N N . SER A 1 196 ? -6.813 -0.290 18.965 1.00 92.62 196 SER A N 1
ATOM 1605 C CA . SER A 1 196 ? -6.300 -1.431 18.196 1.00 92.62 196 SER A CA 1
ATOM 1606 C C . SER A 1 196 ? -5.908 -1.032 16.774 1.00 92.62 196 SER A C 1
ATOM 1608 O O . SER A 1 196 ? -4.872 -1.465 16.276 1.00 92.62 196 SER A O 1
ATOM 1610 N N . THR A 1 197 ? -6.694 -0.161 16.138 1.00 92.38 197 THR A N 1
ATOM 1611 C CA . THR A 1 197 ? -6.396 0.335 14.789 1.00 92.38 197 THR A CA 1
ATOM 1612 C C . THR A 1 197 ? -5.182 1.264 14.782 1.00 92.38 197 THR A C 1
ATOM 1614 O O . THR A 1 197 ? -4.338 1.161 13.898 1.00 92.38 197 THR A O 1
ATOM 1617 N N . VAL A 1 198 ? -5.035 2.135 15.785 1.00 91.44 198 VAL A N 1
ATOM 1618 C CA . VAL A 1 198 ? -3.846 2.992 15.935 1.00 91.44 198 VAL A CA 1
ATOM 1619 C C . VAL A 1 198 ? -2.585 2.142 16.118 1.00 91.44 198 VAL A C 1
ATOM 1621 O O . VAL A 1 198 ? -1.586 2.383 15.445 1.00 91.44 198 VAL A O 1
ATOM 1624 N N . VAL A 1 199 ? -2.636 1.119 16.978 1.00 92.31 199 VAL A N 1
ATOM 1625 C CA . VAL A 1 199 ? -1.514 0.190 17.197 1.00 92.31 199 VAL A CA 1
ATOM 1626 C C . VAL A 1 199 ? -1.183 -0.576 15.917 1.00 92.31 199 VAL A C 1
ATOM 1628 O O . VAL A 1 199 ? -0.012 -0.678 15.557 1.00 92.31 199 VAL A O 1
ATOM 1631 N N . TYR A 1 200 ? -2.200 -1.046 15.186 1.00 91.62 200 TYR A N 1
ATOM 1632 C CA . TYR A 1 200 ? -2.011 -1.643 13.865 1.00 91.62 200 TYR A CA 1
ATOM 1633 C C . TYR A 1 200 ? -1.288 -0.684 12.917 1.00 91.62 200 TYR A C 1
ATOM 1635 O O . TYR A 1 200 ? -0.341 -1.104 12.263 1.00 91.62 200 TYR A O 1
ATOM 1643 N N . CYS A 1 201 ? -1.659 0.600 12.890 1.00 90.38 201 CYS A N 1
ATOM 1644 C CA . CYS A 1 201 ? -1.046 1.600 12.014 1.00 90.38 201 CYS A CA 1
ATOM 1645 C C . CYS A 1 201 ? 0.422 1.922 12.339 1.00 90.38 201 CYS A C 1
ATOM 1647 O O . CYS A 1 201 ? 1.196 2.224 11.432 1.00 90.38 201 CYS A O 1
ATOM 1649 N N . VAL A 1 202 ? 0.826 1.833 13.606 1.00 88.06 202 VAL A N 1
ATOM 1650 C CA . VAL A 1 202 ? 2.187 2.181 14.067 1.00 88.06 202 VAL A CA 1
ATOM 1651 C C . VAL A 1 202 ? 3.100 0.949 14.189 1.00 88.06 202 VAL A C 1
ATOM 1653 O O . VAL A 1 202 ? 4.282 1.076 14.495 1.00 88.06 202 VAL A O 1
ATOM 1656 N N . SER A 1 203 ? 2.584 -0.252 13.917 1.00 87.44 203 SER A N 1
ATOM 1657 C CA . SER A 1 203 ? 3.364 -1.490 13.990 1.00 87.44 203 SER A CA 1
ATOM 1658 C C . SER A 1 203 ? 4.640 -1.420 13.132 1.00 87.44 203 SER A C 1
ATOM 1660 O O . SER A 1 203 ? 4.561 -1.038 11.961 1.00 87.44 203 SER A O 1
ATOM 1662 N N . PRO A 1 204 ? 5.812 -1.832 13.653 1.00 79.00 204 PRO A N 1
ATOM 1663 C CA . PRO A 1 204 ? 7.077 -1.772 12.915 1.00 79.00 204 PRO A CA 1
ATOM 1664 C C . PRO A 1 204 ? 7.064 -2.632 11.645 1.00 79.00 204 PRO A C 1
ATOM 1666 O O . PRO A 1 204 ? 7.727 -2.296 10.668 1.00 79.00 204 PRO A O 1
ATOM 1669 N N . ALA A 1 205 ? 6.251 -3.695 11.615 1.00 79.38 205 ALA A N 1
ATOM 1670 C CA . ALA A 1 205 ? 6.067 -4.533 10.431 1.00 79.38 205 ALA A CA 1
ATOM 1671 C C . ALA A 1 205 ? 5.495 -3.759 9.227 1.00 79.38 205 ALA A C 1
ATOM 1673 O O . ALA A 1 205 ? 5.644 -4.187 8.084 1.00 79.38 205 ALA A O 1
ATOM 1674 N N . ASN A 1 206 ? 4.879 -2.595 9.459 1.00 82.94 206 ASN A N 1
ATOM 1675 C CA . ASN A 1 206 ? 4.287 -1.794 8.397 1.00 82.94 206 ASN A CA 1
ATOM 1676 C C . ASN A 1 206 ? 5.301 -1.217 7.419 1.00 82.94 206 ASN A C 1
ATOM 1678 O O . ASN A 1 206 ? 4.881 -0.841 6.333 1.00 82.94 206 ASN A O 1
ATOM 1682 N N . ILE A 1 207 ? 6.597 -1.165 7.750 1.00 79.69 207 ILE A N 1
ATOM 1683 C CA . ILE A 1 207 ? 7.610 -0.751 6.774 1.00 79.69 207 ILE A CA 1
ATOM 1684 C C . ILE A 1 207 ? 7.649 -1.719 5.584 1.00 79.69 207 ILE A C 1
ATOM 1686 O O . ILE A 1 207 ? 7.625 -1.276 4.437 1.00 79.69 207 ILE A O 1
ATOM 1690 N N . PHE A 1 208 ? 7.555 -3.025 5.844 1.00 75.69 208 PHE A N 1
ATOM 1691 C CA . PHE A 1 208 ? 7.505 -4.061 4.809 1.00 75.69 208 PHE A CA 1
ATOM 1692 C C . PHE A 1 208 ? 6.179 -4.063 4.054 1.00 75.69 208 PHE A C 1
ATOM 1694 O O . PHE A 1 208 ? 6.168 -4.294 2.860 1.00 75.69 208 PHE A O 1
ATOM 1701 N N . LEU A 1 209 ? 5.077 -3.731 4.732 1.00 72.62 209 LEU A N 1
ATOM 1702 C CA . LEU A 1 209 ? 3.752 -3.577 4.111 1.00 72.62 209 LEU A CA 1
ATOM 1703 C C . LEU A 1 209 ? 3.548 -2.202 3.446 1.00 72.62 209 LEU A C 1
ATOM 1705 O O . LEU A 1 209 ? 2.442 -1.872 3.014 1.00 72.62 209 LEU A O 1
ATOM 1709 N N . SER A 1 210 ? 4.542 -1.318 3.522 1.00 68.50 210 SER A N 1
ATOM 1710 C CA . SER A 1 210 ? 4.539 0.001 2.876 1.00 68.50 210 SER A CA 1
ATOM 1711 C C . SER A 1 210 ? 5.410 0.018 1.633 1.00 68.50 210 SER A C 1
ATOM 1713 O O . SER A 1 210 ? 5.080 0.721 0.675 1.00 68.50 210 SER A O 1
ATOM 1715 N N . ALA A 1 211 ? 6.468 -0.798 1.653 1.00 67.50 211 ALA A N 1
ATOM 1716 C CA . ALA A 1 211 ? 6.980 -1.415 0.450 1.00 67.50 211 ALA A CA 1
ATOM 1717 C C . ALA A 1 211 ? 5.858 -2.246 -0.192 1.00 67.50 211 ALA A C 1
ATOM 1719 O O . ALA A 1 211 ? 4.922 -2.679 0.485 1.00 67.50 211 ALA A O 1
ATOM 1720 N N . MET A 1 212 ? 5.902 -2.333 -1.515 1.00 64.62 212 MET A N 1
ATOM 1721 C CA . MET A 1 212 ? 4.875 -3.017 -2.294 1.00 64.62 212 MET A CA 1
ATOM 1722 C C . MET A 1 212 ? 4.785 -4.507 -1.948 1.00 64.62 212 MET A C 1
ATOM 1724 O O . MET A 1 212 ? 5.854 -5.125 -1.754 1.00 64.62 212 MET A O 1
#

Organism: NCBI:txid133385

Radius of gyration: 24.1 Å; chains: 1; bounding box: 53×77×54 Å